Protein AF-A0A258W5A4-F1 (afdb_monomer)

Solvent-accessible surface area (backbone atoms only — not comparable to full-atom values): 15833 Å² total; per-residue (Å²): 136,90,79,90,83,89,79,91,81,88,81,91,81,89,82,91,78,87,80,84,75,83,77,87,80,86,87,83,87,88,79,86,82,88,71,84,84,77,86,78,77,77,69,104,60,96,76,87,56,63,58,97,91,37,52,56,74,78,32,53,49,65,56,72,76,35,64,42,34,55,74,51,47,48,54,48,38,59,62,26,34,80,68,27,32,65,53,25,6,39,44,51,32,38,54,71,68,37,47,34,28,58,37,92,50,58,63,89,70,54,52,35,83,72,77,73,41,96,80,90,77,94,69,95,59,57,62,49,81,53,93,54,37,37,41,32,22,34,77,60,55,74,74,45,52,64,68,57,48,29,51,48,54,47,41,54,33,52,52,43,51,63,43,36,80,65,42,64,68,39,58,41,41,48,20,56,34,33,29,51,23,43,76,46,80,68,44,90,48,69,70,38,53,51,42,46,53,47,30,60,70,75,29,71,97,68,85,68,75,61,88,82,79,73,86,50,74,66,52,55,50,51,42,53,52,49,42,59,55,65,73,44,91,78,51,79,69,50,53,56,51,49,46,51,47,34,74,74,44,102,55,82,75,62,112

Foldseek 3Di:
DDDDDDDDDDDDDDDDDDDPDPDDDDDDDDDDDPDDDDPDDDDPDDDFFDDPPHGQVVQWDQQCPDPLCVPQVVVLLLVCLPLFLLLSLLLVLQSHQATEGAGQDQPVPPPCVRVVHDDDDDDRDQWDDDLRYIYGHNVVVVPDDSLVNNLVSLLNSLVNQVVLVQWPVLSVQLSNLSSVCSNVVNDDDVSSVVSNVVSCVVDPPDGPPRVDDDDDPLNSVLSVVVSVLSSDDDDPVSSVVVQVSQVVDPGDHTD

Mean predicted aligned error: 12.98 Å

Sequence (255 aa):
MKKWIFLLLVFLVACGGNHETVQVTERQAPKTPTGPVSEDGGADVGGGNAIQGKMIEEYQVDVTEILEYQESILPIIKALQTQFPDLAADFLHIARVRKWYIVPADLKSLDALKIGIPLEIQTEQVALHTPEKIFIDRRRWEVMSSSSKSYLILHEIVMGIKWIDKHEGLDRCLAHSKKILVLNEFVENESYKDEVRTCYKTYPKYYVIPTKFKFTPDDYESIRSLVSQLGKELTTTDWEELKLWFNSRDFRKYD

Secondary structure (DSSP, 8-state):
----------------------------------S-------SSS----EETTEEGGGGEE-GGGSHHIIIIIHHHHHHHHHH-HHHHHHHHHHHHHSEEEEESS-GGGS-HHHHT------S--SEEE-SSEEEEEHHHHTTS-HHHHHHHHHHHHHHHHHHHTTS-HHHHHHHHHHHHHHHTTT---HHHHHHHHHHHHHS-S-----TT----HHHHHHHHHHHHHHTS---HHHHHHHHHHHHHSSS----

Structure (mmCIF, N/CA/C/O backbone):
data_AF-A0A258W5A4-F1
#
_entry.id   AF-A0A258W5A4-F1
#
loop_
_atom_site.group_PDB
_atom_site.id
_atom_site.type_symbol
_atom_site.label_atom_id
_atom_site.label_alt_id
_atom_site.label_comp_id
_atom_site.label_asym_id
_atom_site.label_entity_id
_atom_site.label_seq_id
_atom_site.pdbx_PDB_ins_code
_atom_site.Cartn_x
_atom_site.Cartn_y
_atom_site.Cartn_z
_atom_site.occupancy
_atom_site.B_iso_or_equiv
_atom_site.auth_seq_id
_atom_site.auth_comp_id
_atom_site.auth_asym_id
_atom_site.auth_atom_id
_atom_site.pdbx_PDB_model_num
ATOM 1 N N . MET A 1 1 ? -47.839 -58.769 -8.716 1.00 37.03 1 MET A N 1
ATOM 2 C CA . MET A 1 1 ? -47.434 -60.164 -9.013 1.00 37.03 1 MET A CA 1
ATOM 3 C C . MET A 1 1 ? -46.758 -60.208 -10.376 1.00 37.03 1 MET A C 1
ATOM 5 O O . MET A 1 1 ? -47.328 -59.651 -11.300 1.00 37.03 1 MET A O 1
ATOM 9 N N . LYS A 1 2 ? -45.633 -60.939 -10.471 1.00 35.97 2 LYS A N 1
ATOM 10 C CA . LYS A 1 2 ? -44.816 -61.257 -11.669 1.00 35.97 2 LYS A CA 1
ATOM 11 C C . LYS A 1 2 ? -43.998 -60.096 -12.254 1.00 35.97 2 LYS A C 1
ATOM 13 O O . LYS A 1 2 ? -44.529 -59.017 -12.427 1.00 35.97 2 LYS A O 1
ATOM 18 N N . LYS A 1 3 ? -42.740 -60.254 -12.665 1.00 39.69 3 LYS A N 1
ATOM 19 C CA . LYS A 1 3 ? -41.647 -61.223 -12.438 1.00 39.69 3 LYS A CA 1
ATOM 20 C C . LYS A 1 3 ? -40.421 -60.527 -13.059 1.00 39.69 3 LYS A C 1
ATOM 22 O O . LYS A 1 3 ? -40.551 -59.913 -14.112 1.00 39.69 3 LYS A O 1
ATOM 27 N N . TRP A 1 4 ? -39.269 -60.613 -12.405 1.00 42.75 4 TRP A N 1
ATOM 28 C CA . TRP A 1 4 ? -37.971 -60.269 -12.989 1.00 42.75 4 TRP A CA 1
ATOM 29 C C . TRP A 1 4 ? -37.655 -61.203 -14.166 1.00 42.75 4 TRP A C 1
ATOM 31 O O . TRP A 1 4 ? -38.128 -62.339 -14.144 1.00 42.75 4 TRP A O 1
ATOM 41 N N . ILE A 1 5 ? -36.828 -60.758 -15.121 1.00 54.06 5 ILE A N 1
ATOM 42 C CA . ILE A 1 5 ? -35.652 -61.489 -15.636 1.00 54.06 5 ILE A CA 1
ATOM 43 C C . ILE A 1 5 ? -34.889 -60.600 -16.635 1.00 54.06 5 ILE A C 1
ATOM 45 O O . ILE A 1 5 ? -35.440 -60.072 -17.596 1.00 54.06 5 ILE A O 1
ATOM 49 N N . PHE A 1 6 ? -33.601 -60.461 -16.334 1.00 44.72 6 PHE A N 1
ATOM 50 C CA . PHE A 1 6 ? -32.495 -59.989 -17.163 1.00 44.72 6 PHE A CA 1
ATOM 51 C C . PHE A 1 6 ? -32.375 -60.791 -18.468 1.00 44.72 6 PHE A C 1
ATOM 53 O O . PHE A 1 6 ? -32.423 -62.016 -18.408 1.00 44.72 6 PHE A O 1
ATOM 60 N N . LEU A 1 7 ? -32.038 -60.150 -19.591 1.00 42.84 7 LEU A N 1
ATOM 61 C CA . LEU A 1 7 ? -31.097 -60.759 -20.537 1.00 42.84 7 LEU A CA 1
ATOM 62 C C . LEU A 1 7 ? -30.369 -59.692 -21.368 1.00 42.84 7 LEU A C 1
ATOM 64 O O . LEU A 1 7 ? -30.985 -58.917 -22.096 1.00 42.84 7 LEU A O 1
ATOM 68 N N . LEU A 1 8 ? -29.043 -59.686 -21.222 1.00 40.91 8 LEU A N 1
ATOM 69 C CA . LEU A 1 8 ? -28.079 -59.061 -22.122 1.00 40.91 8 LEU A CA 1
ATOM 70 C C . LEU A 1 8 ? -28.191 -59.675 -23.523 1.00 40.91 8 LEU A C 1
ATOM 72 O O . LEU A 1 8 ? -28.216 -60.900 -23.639 1.00 40.91 8 LEU A O 1
ATOM 76 N N . LEU A 1 9 ? -28.074 -58.854 -24.569 1.00 41.22 9 LEU A N 1
ATOM 77 C CA . LEU A 1 9 ? -27.417 -59.286 -25.801 1.00 41.22 9 LEU A CA 1
ATOM 78 C C . LEU A 1 9 ? -26.776 -58.111 -26.544 1.00 41.22 9 LEU A C 1
ATOM 80 O O . LEU A 1 9 ? -27.396 -57.101 -26.862 1.00 41.22 9 LEU A O 1
ATOM 84 N N . VAL A 1 10 ? -25.479 -58.306 -26.735 1.00 43.75 10 VAL A N 1
ATOM 85 C CA . VAL A 1 10 ? -24.463 -57.501 -27.403 1.00 43.75 10 VAL A CA 1
ATOM 86 C C . VAL A 1 10 ? -24.809 -57.291 -28.875 1.00 43.75 10 VAL A C 1
ATOM 88 O O . VAL A 1 10 ? -25.054 -58.269 -29.572 1.00 43.75 10 VAL A O 1
ATOM 91 N N . PHE A 1 11 ? -24.691 -56.056 -29.368 1.00 41.72 11 PHE A N 1
ATOM 92 C CA . PHE A 1 11 ? -24.234 -55.807 -30.737 1.00 41.72 11 PHE A CA 1
ATOM 93 C C . PHE A 1 11 ? -23.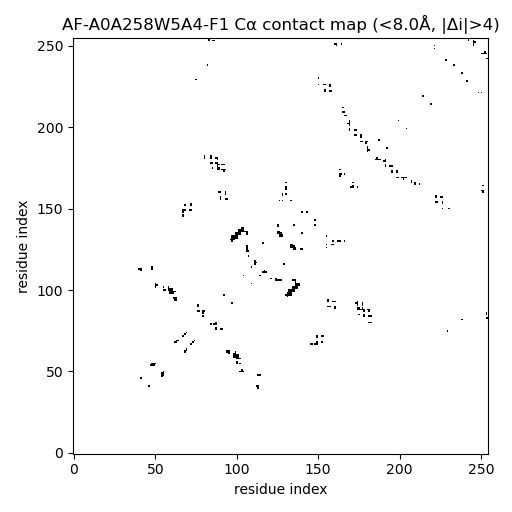270 -54.618 -30.764 1.00 41.72 11 PHE A C 1
ATOM 95 O O . PHE A 1 11 ? -23.646 -53.462 -30.591 1.00 41.72 11 PHE A O 1
ATOM 102 N N . LEU A 1 12 ? -22.001 -54.970 -30.963 1.00 38.31 12 LEU A N 1
ATOM 103 C CA . LEU A 1 12 ? -20.927 -54.122 -31.457 1.00 38.31 12 LEU A CA 1
ATOM 104 C C . LEU A 1 12 ? -21.227 -53.739 -32.911 1.00 38.31 12 LEU A C 1
ATOM 106 O O . LEU A 1 12 ? -21.350 -54.636 -33.740 1.00 38.31 12 LEU A O 1
ATOM 110 N N . VAL A 1 13 ? -21.231 -52.444 -33.234 1.00 44.22 13 VAL A N 1
ATOM 111 C CA . VAL A 1 13 ? -20.747 -51.950 -34.532 1.00 44.22 13 VAL A CA 1
ATOM 112 C C . VAL A 1 13 ? -19.952 -50.668 -34.296 1.00 44.22 13 VAL A C 1
ATOM 114 O O . VAL A 1 13 ? -20.388 -49.752 -33.604 1.00 44.22 13 VAL A O 1
ATOM 117 N N . ALA A 1 14 ? -18.747 -50.683 -34.853 1.00 37.16 14 ALA A N 1
ATOM 118 C CA . ALA A 1 14 ? -17.714 -49.671 -34.799 1.00 37.16 14 ALA A CA 1
ATOM 119 C C . ALA A 1 14 ? -18.030 -48.428 -35.645 1.00 37.16 14 ALA A C 1
ATOM 121 O O . ALA A 1 14 ? -18.660 -48.535 -36.691 1.00 37.16 14 ALA A O 1
ATOM 122 N N . CYS A 1 15 ? -17.498 -47.287 -35.205 1.00 35.88 15 CYS A N 1
ATOM 123 C CA . CYS A 1 15 ? -16.842 -46.226 -35.988 1.00 35.88 15 CYS A CA 1
ATOM 124 C C . CYS A 1 15 ? -16.420 -45.175 -34.944 1.00 35.88 15 CYS A C 1
ATOM 126 O O . CYS A 1 15 ? -17.260 -44.645 -34.232 1.00 35.88 15 CYS A O 1
ATOM 128 N N . GLY A 1 16 ? -15.141 -44.944 -34.660 1.00 34.06 16 GLY A N 1
ATOM 129 C CA . GLY A 1 16 ? -14.115 -44.547 -35.618 1.00 34.06 16 GLY A CA 1
ATOM 130 C C . GLY A 1 16 ? -13.852 -43.055 -35.398 1.00 34.06 16 GLY A C 1
ATOM 131 O O . GLY A 1 16 ? -14.474 -42.223 -36.045 1.00 34.06 16 GLY A O 1
ATOM 132 N N . GLY A 1 17 ? -12.985 -42.732 -34.436 1.00 31.33 17 GLY A N 1
ATOM 133 C CA . GLY A 1 17 ? -12.594 -41.366 -34.086 1.00 31.33 17 GLY A CA 1
ATOM 134 C C . GLY A 1 17 ? -11.163 -41.366 -33.559 1.00 31.33 17 GLY A C 1
ATOM 135 O O . GLY A 1 17 ? -10.923 -41.709 -32.409 1.00 31.33 17 GLY A O 1
ATOM 136 N N . ASN A 1 18 ? -10.240 -41.082 -34.473 1.00 37.38 18 ASN A N 1
ATOM 137 C CA . ASN A 1 18 ? -8.782 -41.093 -34.379 1.00 37.38 18 ASN A CA 1
ATOM 138 C C . ASN A 1 18 ? -8.190 -40.706 -33.011 1.00 37.38 18 ASN A C 1
ATOM 140 O O . ASN A 1 18 ? -8.161 -39.536 -32.644 1.00 37.38 18 ASN A O 1
ATOM 144 N N . HIS A 1 19 ? -7.596 -41.683 -32.325 1.00 33.50 19 HIS A N 1
ATOM 145 C CA . HIS A 1 19 ? -6.461 -41.427 -31.444 1.00 33.50 19 HIS A CA 1
ATOM 146 C C . HIS A 1 19 ? -5.189 -41.636 -32.267 1.00 33.50 19 HIS A C 1
ATOM 148 O O . HIS A 1 19 ? -4.763 -42.772 -32.482 1.00 33.50 19 HIS A O 1
ATOM 154 N N . GLU A 1 20 ? -4.593 -40.548 -32.754 1.00 35.69 20 GLU A N 1
ATOM 155 C CA . GLU A 1 20 ? -3.224 -40.607 -33.257 1.00 35.69 20 GLU A CA 1
ATOM 156 C C . GLU A 1 20 ? -2.290 -40.877 -32.076 1.00 35.69 20 GLU A C 1
ATOM 158 O O . GLU A 1 20 ? -2.101 -40.070 -31.168 1.00 35.69 20 GLU A O 1
ATOM 163 N N . THR A 1 21 ? -1.752 -42.090 -32.075 1.00 34.78 21 THR A N 1
ATOM 164 C CA . THR A 1 21 ? -0.666 -42.524 -31.210 1.00 34.78 21 THR A CA 1
ATOM 165 C C . THR A 1 21 ? 0.617 -41.931 -31.779 1.00 34.78 21 THR A C 1
ATOM 167 O O . THR A 1 21 ? 1.064 -42.323 -32.855 1.00 34.78 21 THR A O 1
ATOM 170 N N . VAL A 1 22 ? 1.211 -40.971 -31.069 1.00 35.59 22 VAL A N 1
ATOM 171 C CA . VAL A 1 22 ? 2.539 -40.449 -31.411 1.00 35.59 22 VAL A CA 1
ATOM 172 C C . VAL A 1 22 ? 3.549 -41.580 -31.224 1.00 35.59 22 VAL A C 1
ATOM 174 O O . VAL A 1 22 ? 3.848 -41.991 -30.102 1.00 35.59 22 VAL A O 1
ATOM 177 N N . GLN A 1 23 ? 4.056 -42.111 -32.336 1.00 31.55 23 GLN A N 1
ATOM 178 C CA . GLN A 1 23 ? 5.176 -43.041 -32.331 1.00 31.55 23 GLN A CA 1
ATOM 179 C C . GLN A 1 23 ? 6.453 -42.293 -31.943 1.00 31.55 23 GLN A C 1
ATOM 181 O O . GLN A 1 23 ? 6.951 -41.452 -32.690 1.00 31.55 23 GLN A O 1
ATOM 186 N N . VAL A 1 24 ? 7.012 -42.626 -30.780 1.00 38.16 24 VAL A N 1
ATOM 187 C CA . VAL A 1 24 ? 8.381 -42.249 -30.424 1.00 38.16 24 VAL A CA 1
ATOM 188 C C . VAL A 1 24 ? 9.322 -43.106 -31.268 1.00 38.16 24 VAL A C 1
ATOM 190 O O . VAL A 1 24 ? 9.495 -44.294 -31.005 1.00 38.16 24 VAL A O 1
ATOM 193 N N . THR A 1 25 ? 9.915 -42.509 -32.300 1.00 34.03 25 THR A N 1
ATOM 194 C CA . THR A 1 25 ? 11.044 -43.113 -33.014 1.00 34.03 25 THR A CA 1
ATOM 195 C C . THR A 1 25 ? 12.331 -42.599 -32.382 1.00 34.03 25 THR A C 1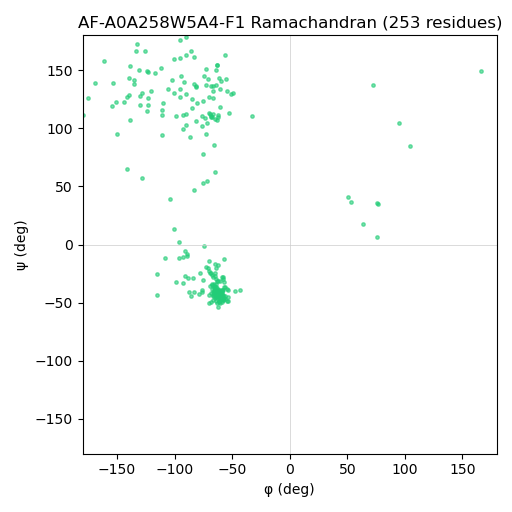
ATOM 197 O O . THR A 1 25 ? 12.655 -41.417 -32.482 1.00 34.03 25 THR A O 1
ATOM 200 N N . GLU A 1 26 ? 13.059 -43.483 -31.705 1.00 36.91 26 GLU A N 1
ATOM 201 C CA . GLU A 1 26 ? 14.394 -43.199 -31.185 1.00 36.91 26 GLU A CA 1
ATOM 202 C C . GLU A 1 26 ? 15.460 -43.401 -32.284 1.00 36.91 26 GLU A C 1
ATOM 204 O O . GLU A 1 26 ? 15.462 -44.416 -32.979 1.00 36.91 26 GLU A O 1
ATOM 209 N N . ARG A 1 27 ? 16.416 -42.457 -32.318 1.00 34.78 27 ARG A N 1
ATOM 210 C CA . ARG A 1 27 ? 17.787 -42.471 -32.887 1.00 34.78 27 ARG A CA 1
ATOM 211 C C . ARG A 1 27 ? 18.037 -41.930 -34.301 1.00 34.78 27 ARG A C 1
ATOM 213 O O . ARG A 1 27 ? 18.000 -42.659 -35.284 1.00 34.78 27 ARG A O 1
ATOM 220 N N . GLN A 1 28 ? 18.617 -40.724 -34.325 1.00 30.58 28 GLN A N 1
ATOM 221 C CA . GLN A 1 28 ? 19.965 -40.484 -34.872 1.00 30.58 28 GLN A CA 1
ATOM 222 C C . GLN A 1 28 ? 20.617 -39.254 -34.199 1.00 30.58 28 GLN A C 1
ATOM 224 O O . GLN A 1 28 ? 19.950 -38.260 -33.933 1.00 30.58 28 GLN A O 1
ATOM 229 N N . ALA A 1 29 ? 21.915 -39.348 -33.891 1.00 36.66 29 ALA A N 1
ATOM 230 C CA . ALA A 1 29 ? 22.734 -38.308 -33.252 1.00 36.66 29 ALA A CA 1
ATOM 231 C C . ALA A 1 29 ? 23.419 -37.375 -34.289 1.00 36.66 29 ALA A C 1
ATOM 233 O O . ALA A 1 29 ? 23.312 -37.607 -35.493 1.00 36.66 29 ALA A O 1
ATOM 234 N N . PRO A 1 30 ? 24.173 -36.355 -33.842 1.00 43.00 30 PRO A N 1
ATOM 235 C CA . PRO A 1 30 ? 23.775 -34.957 -33.742 1.00 43.00 30 PRO A CA 1
ATOM 236 C C . PRO A 1 30 ? 24.117 -34.144 -35.007 1.00 43.00 30 PRO A C 1
ATOM 238 O O . PRO A 1 30 ? 25.212 -34.253 -35.558 1.00 43.00 30 PRO A O 1
ATOM 241 N N . LYS A 1 31 ? 23.218 -33.246 -35.425 1.00 35.84 31 LYS A N 1
ATOM 242 C CA . LYS A 1 31 ? 23.563 -32.123 -36.309 1.00 35.84 31 LYS A CA 1
ATOM 243 C C . LYS A 1 31 ? 23.476 -30.828 -35.509 1.00 35.84 31 LYS A C 1
ATOM 245 O O . LYS A 1 31 ? 22.441 -30.521 -34.930 1.00 35.84 31 LYS A O 1
ATOM 250 N N . THR A 1 32 ? 24.590 -30.112 -35.465 1.00 45.69 32 THR A N 1
ATOM 251 C CA . THR A 1 32 ? 24.760 -28.783 -34.871 1.00 45.69 32 THR A CA 1
ATOM 252 C C . THR A 1 32 ? 23.686 -27.814 -35.388 1.00 45.69 32 THR A C 1
ATOM 254 O O . THR A 1 32 ? 23.544 -27.714 -36.609 1.00 45.69 32 THR A O 1
ATOM 257 N N . PRO A 1 33 ? 22.952 -27.071 -34.536 1.00 39.41 33 PRO A N 1
ATOM 258 C CA . PRO A 1 33 ? 22.036 -26.045 -35.014 1.00 39.41 33 PRO A CA 1
ATOM 259 C C . PRO A 1 33 ? 22.748 -24.691 -35.117 1.00 39.41 33 PRO A C 1
ATOM 261 O O . PRO A 1 33 ? 23.101 -24.071 -34.117 1.00 39.41 33 PRO A O 1
ATOM 264 N N . THR A 1 34 ? 22.925 -24.219 -36.347 1.00 40.94 34 THR A N 1
ATOM 265 C CA . THR A 1 34 ? 23.048 -22.800 -36.695 1.00 40.94 34 THR A CA 1
ATOM 266 C C . THR A 1 34 ? 21.635 -22.281 -36.979 1.00 40.94 34 THR A C 1
ATOM 268 O O . THR A 1 34 ? 21.074 -22.573 -38.031 1.00 40.94 34 THR A O 1
ATOM 271 N N . GLY A 1 35 ? 21.027 -21.549 -36.042 1.00 36.06 35 GLY A N 1
ATOM 272 C CA . GLY A 1 35 ? 19.701 -20.939 -36.223 1.00 36.06 35 GLY A CA 1
ATOM 273 C C . GLY A 1 35 ? 19.091 -20.459 -34.901 1.00 36.06 35 GLY A C 1
ATOM 274 O O . GLY A 1 35 ? 19.429 -21.026 -33.864 1.00 36.06 35 GLY A O 1
ATOM 275 N N . PRO A 1 36 ? 18.269 -19.392 -34.909 1.00 37.06 36 PRO A N 1
ATOM 276 C CA . PRO A 1 36 ? 17.945 -18.624 -33.712 1.00 37.06 36 PRO A CA 1
ATOM 277 C C . PRO A 1 36 ? 17.102 -19.443 -32.734 1.00 37.06 36 PRO A C 1
ATOM 279 O O . PRO A 1 36 ? 16.163 -20.133 -33.127 1.00 37.06 36 PRO A O 1
ATOM 282 N N . VAL A 1 37 ? 17.460 -19.346 -31.456 1.00 39.03 37 VAL A N 1
ATOM 283 C CA . VAL A 1 37 ? 16.735 -19.940 -30.333 1.00 39.03 37 VAL A CA 1
ATOM 284 C C . VAL A 1 37 ? 15.341 -19.313 -30.287 1.00 39.03 37 VAL A C 1
ATOM 286 O O . VAL A 1 37 ? 15.204 -18.122 -30.022 1.00 39.03 37 VAL A O 1
ATOM 289 N N . SER A 1 38 ? 14.312 -20.101 -30.584 1.00 34.66 38 SER A N 1
ATOM 290 C CA . SER A 1 38 ? 12.922 -19.744 -30.317 1.00 34.66 38 SER A CA 1
ATOM 291 C C . SER A 1 38 ? 12.703 -19.741 -28.801 1.00 34.66 38 SER A C 1
ATOM 293 O O . SER A 1 38 ? 12.739 -20.796 -28.166 1.00 34.66 38 SER A O 1
ATOM 295 N N . GLU A 1 39 ? 12.508 -18.556 -28.218 1.00 46.00 39 GLU A N 1
ATOM 296 C CA . GLU A 1 39 ? 12.155 -18.330 -26.805 1.00 46.00 39 GLU A CA 1
ATOM 297 C C . GLU A 1 39 ? 10.673 -18.653 -26.516 1.00 46.00 39 GLU A C 1
ATOM 299 O O . GLU A 1 39 ? 9.922 -17.855 -25.940 1.00 46.00 39 GLU A O 1
ATOM 304 N N . ASP A 1 40 ? 10.241 -19.853 -26.894 1.00 37.75 40 ASP A N 1
ATOM 305 C CA . ASP A 1 40 ? 8.908 -20.354 -26.573 1.00 37.75 40 ASP A CA 1
ATOM 306 C C . ASP A 1 40 ? 8.931 -21.038 -25.196 1.00 37.75 40 ASP A C 1
ATOM 308 O O . ASP A 1 40 ? 9.216 -22.224 -25.053 1.00 37.75 40 ASP A O 1
ATOM 312 N N . GLY A 1 41 ? 8.629 -20.263 -24.156 1.00 35.97 41 GLY A N 1
ATOM 313 C CA . GLY A 1 41 ? 7.867 -20.762 -23.002 1.00 35.97 41 GLY A CA 1
ATOM 314 C C . GLY A 1 41 ? 6.410 -20.298 -23.155 1.00 35.97 41 GLY A C 1
ATOM 315 O O . GLY A 1 41 ? 6.165 -19.352 -23.889 1.00 35.97 41 GLY A O 1
ATOM 316 N N . GLY A 1 42 ? 5.380 -20.857 -22.535 1.00 35.84 42 GLY A N 1
ATOM 317 C CA . GLY A 1 42 ? 5.254 -22.115 -21.819 1.00 35.84 42 GLY A CA 1
ATOM 318 C C . GLY A 1 42 ? 3.899 -22.732 -22.186 1.00 35.84 42 GLY A C 1
ATOM 319 O O . GLY A 1 42 ? 2.916 -22.022 -22.388 1.00 35.84 42 GLY A O 1
ATOM 320 N N . ALA A 1 43 ? 3.872 -24.057 -22.305 1.00 37.66 43 ALA A N 1
ATOM 321 C CA . ALA A 1 43 ? 2.646 -24.843 -22.226 1.00 37.66 43 ALA A CA 1
ATOM 322 C C . ALA A 1 43 ? 2.348 -25.153 -20.748 1.00 37.66 43 ALA A C 1
ATOM 324 O O . ALA A 1 43 ? 3.221 -24.978 -19.902 1.00 37.66 43 ALA A O 1
ATOM 325 N N . ASP A 1 44 ? 1.134 -25.625 -20.463 1.00 42.84 44 ASP A N 1
ATOM 326 C CA . ASP A 1 44 ? 0.572 -25.958 -19.142 1.00 42.84 44 ASP A CA 1
ATOM 327 C C . ASP A 1 44 ? 1.303 -27.141 -18.456 1.00 42.84 44 ASP A C 1
ATOM 329 O O . ASP A 1 44 ? 0.778 -28.237 -18.260 1.00 42.84 44 ASP A O 1
ATOM 333 N N . VAL A 1 45 ? 2.590 -26.940 -18.170 1.00 41.81 45 VAL A N 1
ATOM 334 C CA . VAL A 1 45 ? 3.543 -27.888 -17.592 1.00 41.81 45 VAL A CA 1
ATOM 335 C C . VAL A 1 45 ? 4.449 -27.065 -16.679 1.00 41.81 45 VAL A C 1
ATOM 337 O O . VAL A 1 45 ? 5.049 -26.089 -17.122 1.00 41.81 45 VAL A O 1
ATOM 340 N N . GLY A 1 46 ? 4.516 -27.414 -15.393 1.00 45.00 46 GLY A N 1
ATOM 341 C CA . GLY A 1 46 ? 5.286 -26.654 -14.405 1.00 45.00 46 GLY A CA 1
ATOM 342 C C . GLY A 1 46 ? 6.715 -26.346 -14.872 1.00 45.00 46 GLY A C 1
ATOM 343 O O . GLY A 1 46 ? 7.441 -27.239 -15.307 1.00 45.00 46 GLY A O 1
ATOM 344 N N . GLY A 1 47 ? 7.110 -25.078 -14.762 1.00 63.25 47 GLY A N 1
ATOM 345 C CA . GLY A 1 47 ? 8.413 -24.567 -15.178 1.00 63.25 47 GLY A CA 1
ATOM 346 C C . GLY A 1 47 ? 8.720 -23.222 -14.519 1.00 63.25 47 GLY A C 1
ATOM 347 O O . GLY A 1 47 ? 7.822 -22.531 -14.042 1.00 63.25 47 GLY A O 1
ATOM 348 N N . GLY A 1 48 ? 10.005 -22.879 -14.439 1.00 67.19 48 GLY A N 1
ATOM 349 C CA . GLY A 1 48 ? 10.466 -21.606 -13.892 1.00 67.19 48 GLY A CA 1
ATOM 350 C C . GLY A 1 48 ? 10.364 -20.480 -14.918 1.00 67.19 48 GLY A C 1
ATOM 351 O O . GLY A 1 48 ? 10.774 -20.655 -16.063 1.00 67.19 48 GLY A O 1
ATOM 352 N N . ASN A 1 49 ? 9.855 -19.319 -14.504 1.00 79.62 49 ASN A N 1
ATOM 353 C CA . ASN A 1 49 ? 9.816 -18.138 -15.358 1.00 79.62 49 ASN A CA 1
ATOM 354 C C . ASN A 1 49 ? 11.093 -17.318 -15.189 1.00 79.62 49 ASN A C 1
ATOM 356 O O . ASN A 1 49 ? 11.467 -16.971 -14.066 1.00 79.62 49 ASN A O 1
ATOM 360 N N . ALA A 1 50 ? 11.726 -16.972 -16.308 1.00 81.44 50 ALA A N 1
ATOM 361 C CA . ALA A 1 50 ? 12.938 -16.169 -16.332 1.00 81.44 50 ALA A CA 1
ATOM 362 C C . ALA A 1 50 ? 12.771 -14.905 -17.185 1.00 81.44 50 ALA A C 1
ATOM 364 O O . ALA A 1 50 ? 12.060 -14.901 -18.188 1.00 81.44 50 ALA A O 1
ATOM 365 N N . ILE A 1 51 ? 13.469 -13.838 -16.797 1.00 83.25 51 ILE A N 1
ATOM 366 C CA . ILE A 1 51 ? 13.639 -12.600 -17.561 1.00 83.25 51 ILE A CA 1
ATOM 367 C C . ILE A 1 51 ? 15.143 -12.400 -17.730 1.00 83.25 51 ILE A C 1
ATOM 369 O O . ILE A 1 51 ? 15.883 -12.435 -16.752 1.00 83.25 51 ILE A O 1
ATOM 373 N N . GLN A 1 52 ? 15.609 -12.228 -18.971 1.00 86.38 52 GLN A N 1
ATOM 374 C CA . GLN A 1 52 ? 17.036 -12.043 -19.287 1.00 86.38 52 GLN A CA 1
ATOM 375 C C . GLN A 1 52 ? 17.955 -13.115 -18.658 1.00 86.38 52 GLN A C 1
ATOM 377 O O . GLN A 1 52 ? 19.039 -12.814 -18.158 1.00 86.38 52 GLN A O 1
ATOM 382 N N . GLY A 1 53 ? 17.512 -14.377 -18.667 1.00 83.88 53 GLY A N 1
ATOM 383 C CA . GLY A 1 53 ? 18.290 -15.513 -18.160 1.00 83.88 53 GLY A CA 1
ATOM 384 C C . GLY A 1 53 ? 18.358 -15.641 -16.633 1.00 83.88 53 GLY A C 1
ATOM 385 O O . GLY A 1 53 ? 19.086 -16.505 -16.150 1.00 83.88 53 GLY A O 1
ATOM 386 N N . LYS A 1 54 ? 17.612 -14.823 -15.880 1.00 86.75 54 LYS A N 1
ATOM 387 C CA . LYS A 1 54 ? 17.467 -14.919 -14.418 1.00 86.75 54 LYS A CA 1
ATOM 388 C C . LYS A 1 54 ? 16.032 -15.220 -14.023 1.00 86.75 54 LYS A C 1
ATOM 390 O O . LYS A 1 54 ? 15.107 -14.757 -14.688 1.00 86.75 54 LYS A O 1
ATOM 395 N N . MET A 1 55 ? 15.843 -15.954 -12.935 1.00 89.94 55 MET A N 1
ATOM 396 C CA . MET A 1 55 ? 14.520 -16.255 -12.389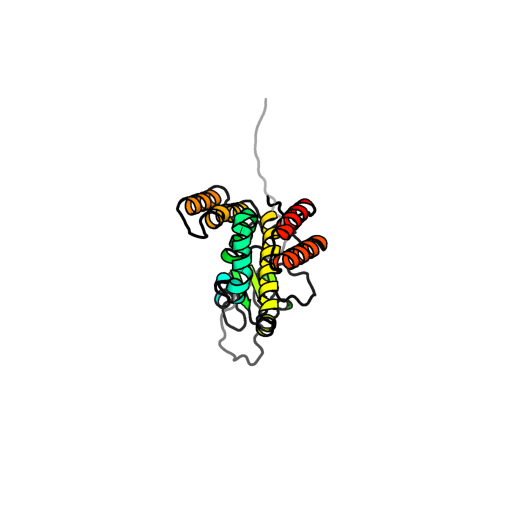 1.00 89.94 55 MET A CA 1
ATOM 397 C C . MET A 1 55 ? 13.804 -14.965 -11.980 1.00 89.94 55 MET A C 1
ATOM 399 O O . MET A 1 55 ? 14.430 -14.042 -11.460 1.00 89.94 55 MET A O 1
ATOM 403 N N . ILE A 1 56 ? 12.484 -14.891 -12.182 1.00 88.44 56 ILE A N 1
ATOM 404 C CA . ILE A 1 56 ? 11.696 -13.701 -11.808 1.00 88.44 56 ILE A CA 1
ATOM 405 C C . ILE A 1 56 ? 11.871 -13.361 -10.320 1.00 88.44 56 ILE A C 1
ATOM 407 O O . ILE A 1 56 ? 11.960 -12.189 -9.956 1.00 88.44 56 ILE A O 1
ATOM 411 N N . GLU A 1 57 ? 11.973 -14.378 -9.467 1.00 90.94 57 GLU A N 1
ATOM 412 C CA . GLU A 1 57 ? 12.193 -14.258 -8.026 1.00 90.94 57 GLU A CA 1
ATOM 413 C C . GLU A 1 57 ? 13.480 -13.504 -7.668 1.00 90.94 57 GLU A C 1
ATOM 415 O O . GLU A 1 57 ? 13.517 -12.833 -6.642 1.00 90.94 57 GLU A O 1
ATOM 420 N N . GLU A 1 58 ? 14.504 -13.527 -8.527 1.00 93.69 58 GLU A N 1
ATOM 421 C CA . GLU A 1 58 ? 15.752 -12.776 -8.315 1.00 93.69 58 GLU A CA 1
ATOM 422 C C . GLU A 1 58 ? 15.573 -11.257 -8.459 1.00 93.69 58 GLU A C 1
ATOM 424 O O . GLU A 1 58 ? 16.451 -10.487 -8.070 1.00 93.69 58 GLU A O 1
ATOM 429 N N . TYR A 1 59 ? 14.451 -10.809 -9.024 1.00 95.12 59 TYR A N 1
ATOM 430 C CA . TYR A 1 59 ? 14.100 -9.394 -9.148 1.00 95.12 59 TYR A CA 1
ATOM 431 C C . TYR A 1 59 ? 13.184 -8.902 -8.027 1.00 95.12 59 TYR A C 1
ATOM 433 O O . TYR A 1 59 ? 12.752 -7.745 -8.065 1.00 95.12 59 TYR A O 1
ATOM 441 N N . GLN A 1 60 ? 12.855 -9.769 -7.064 1.00 96.69 60 GLN A N 1
ATOM 442 C CA . GLN A 1 60 ? 12.042 -9.391 -5.920 1.00 96.69 60 GLN A CA 1
ATOM 443 C C . GLN A 1 60 ? 12.806 -8.400 -5.037 1.00 96.69 60 GLN A C 1
ATOM 445 O O . GLN A 1 60 ? 13.987 -8.582 -4.747 1.00 96.69 60 GLN A O 1
ATOM 450 N N . VAL A 1 61 ? 12.110 -7.362 -4.591 1.00 97.19 61 VAL A N 1
ATOM 451 C CA . VAL A 1 61 ? 12.620 -6.364 -3.650 1.00 97.19 61 VAL A CA 1
ATOM 452 C C . VAL A 1 61 ? 11.697 -6.282 -2.442 1.00 97.19 61 VAL A C 1
ATOM 454 O O . VAL A 1 61 ? 10.487 -6.498 -2.561 1.00 97.19 61 VAL A O 1
ATOM 457 N N . ASP A 1 62 ? 12.254 -5.952 -1.280 1.00 97.44 62 ASP A N 1
ATOM 458 C CA . ASP A 1 62 ? 11.445 -5.471 -0.167 1.00 97.44 62 ASP A CA 1
ATOM 459 C C . ASP A 1 62 ? 11.178 -3.980 -0.392 1.00 97.44 62 ASP A C 1
ATOM 461 O O . ASP A 1 62 ? 12.072 -3.145 -0.243 1.00 97.44 62 ASP A O 1
ATOM 465 N N . VAL A 1 63 ? 9.945 -3.635 -0.779 1.00 97.56 63 VAL A N 1
ATOM 466 C CA . VAL A 1 63 ? 9.565 -2.229 -0.990 1.00 97.56 63 VAL A CA 1
ATOM 467 C C . VAL A 1 63 ? 9.762 -1.405 0.277 1.00 97.56 63 VAL A C 1
ATOM 469 O O . VAL A 1 63 ? 10.019 -0.209 0.188 1.00 97.56 63 VAL A O 1
ATOM 472 N N . THR A 1 64 ? 9.674 -2.030 1.454 1.00 96.75 64 THR A N 1
ATOM 473 C CA . THR A 1 64 ? 9.841 -1.331 2.719 1.00 96.75 64 THR A CA 1
ATOM 474 C C . THR A 1 64 ? 11.288 -0.946 2.978 1.00 96.75 64 THR A C 1
ATOM 476 O O . THR A 1 64 ? 11.517 -0.018 3.735 1.00 96.75 64 THR A O 1
ATOM 479 N N . GLU A 1 65 ? 12.269 -1.556 2.319 1.00 97.56 65 GLU A N 1
ATOM 480 C CA . GLU A 1 65 ? 13.682 -1.172 2.437 1.00 97.56 65 GLU A CA 1
ATOM 481 C C . GLU A 1 65 ? 14.093 -0.089 1.424 1.00 97.56 65 GLU A C 1
ATOM 483 O O . GLU A 1 65 ? 15.189 0.466 1.510 1.00 97.56 65 GLU A O 1
ATOM 488 N N . ILE A 1 66 ? 13.217 0.247 0.471 1.00 97.00 66 ILE A N 1
ATOM 489 C CA . ILE A 1 66 ? 13.473 1.278 -0.538 1.00 97.00 66 ILE A CA 1
ATOM 490 C C . ILE A 1 66 ? 13.416 2.672 0.103 1.00 97.00 66 ILE A C 1
ATOM 492 O O . ILE A 1 66 ? 12.512 2.980 0.885 1.00 97.00 66 ILE A O 1
ATOM 496 N N . LEU A 1 67 ? 14.364 3.539 -0.270 1.00 97.12 67 LEU A N 1
ATOM 497 C CA . LEU A 1 67 ? 14.503 4.892 0.276 1.00 97.12 67 LEU A CA 1
ATOM 498 C C . LEU A 1 67 ? 13.203 5.695 0.161 1.00 97.12 67 LEU A C 1
ATOM 500 O O . LEU A 1 67 ? 12.723 6.253 1.142 1.00 97.12 67 LEU A O 1
ATOM 504 N N . GLU A 1 68 ? 12.590 5.690 -1.020 1.00 96.19 68 GLU A N 1
ATOM 505 C CA . GLU A 1 68 ? 11.360 6.428 -1.303 1.00 96.19 68 GLU A CA 1
ATOM 506 C C . GLU A 1 68 ? 10.172 5.947 -0.448 1.00 96.19 68 GLU A C 1
ATOM 508 O O . GLU A 1 68 ? 9.326 6.747 -0.039 1.00 96.19 68 GLU A O 1
ATOM 513 N N . TYR A 1 69 ? 10.135 4.660 -0.081 1.00 97.19 69 TYR A N 1
ATOM 514 C CA . TYR A 1 69 ? 9.160 4.157 0.886 1.00 97.19 69 TYR A CA 1
ATOM 515 C C . TYR A 1 69 ? 9.428 4.709 2.290 1.00 97.19 69 TYR A C 1
ATOM 517 O O . TYR A 1 69 ? 8.515 5.218 2.943 1.00 97.19 69 TYR A O 1
ATOM 525 N N . GLN A 1 70 ? 10.674 4.623 2.756 1.00 97.12 70 GLN A N 1
ATOM 526 C CA . GLN A 1 70 ? 11.067 5.052 4.099 1.00 97.12 70 GLN A CA 1
ATOM 527 C C . GLN A 1 70 ? 10.883 6.557 4.316 1.00 97.12 70 GLN A C 1
ATOM 529 O O . GLN A 1 70 ? 10.407 6.970 5.371 1.00 97.12 70 GLN A O 1
ATOM 534 N N . GLU A 1 71 ? 11.222 7.371 3.318 1.00 94.88 71 GLU A N 1
ATOM 535 C CA . GLU A 1 71 ? 11.190 8.831 3.422 1.00 94.88 71 GLU A CA 1
ATOM 536 C C . GLU A 1 71 ? 9.807 9.431 3.165 1.00 94.88 71 GLU A C 1
ATOM 538 O O . GLU A 1 71 ? 9.506 10.490 3.705 1.00 94.88 71 GLU A O 1
ATOM 543 N N . SER A 1 72 ? 8.960 8.794 2.346 1.00 93.50 72 SER A N 1
ATOM 544 C CA . SER A 1 72 ? 7.660 9.369 1.955 1.00 93.50 72 SER A CA 1
ATOM 545 C C . SER A 1 72 ? 6.459 8.568 2.453 1.00 93.50 72 SER A C 1
ATOM 547 O O . SER A 1 72 ? 5.499 9.142 2.956 1.00 93.50 72 SER A O 1
ATOM 549 N N . ILE A 1 73 ? 6.493 7.240 2.346 1.00 95.12 73 ILE A N 1
ATOM 550 C CA . ILE A 1 73 ? 5.319 6.395 2.612 1.00 95.12 73 ILE A CA 1
ATOM 551 C C . ILE A 1 73 ? 5.188 6.066 4.095 1.00 95.12 73 ILE A C 1
ATOM 553 O O . ILE A 1 73 ? 4.101 6.169 4.663 1.00 95.12 73 ILE A O 1
ATOM 557 N N . LEU A 1 74 ? 6.289 5.701 4.752 1.00 94.88 74 LEU A N 1
ATOM 558 C CA . LEU A 1 74 ? 6.272 5.391 6.177 1.00 94.88 74 LEU A CA 1
ATOM 559 C C . LEU A 1 74 ? 5.793 6.580 7.039 1.00 94.88 74 LEU A C 1
ATOM 561 O O . LEU A 1 74 ? 4.990 6.340 7.944 1.00 94.88 74 LEU A O 1
ATOM 565 N N . PRO A 1 75 ? 6.195 7.844 6.784 1.00 93.69 75 PRO A N 1
ATOM 566 C CA . PRO A 1 75 ? 5.629 8.998 7.482 1.00 93.69 75 PRO A CA 1
ATOM 567 C C . PRO A 1 75 ? 4.115 9.137 7.307 1.00 93.69 75 PRO A C 1
ATOM 569 O O . PRO A 1 75 ? 3.428 9.397 8.292 1.00 93.69 75 PRO A O 1
ATOM 572 N N . ILE A 1 76 ? 3.580 8.886 6.105 1.00 93.81 76 ILE A N 1
ATOM 573 C CA . ILE A 1 76 ? 2.128 8.883 5.863 1.00 93.81 76 ILE A CA 1
ATOM 574 C C . ILE A 1 76 ? 1.456 7.807 6.723 1.00 93.81 76 ILE A C 1
ATOM 576 O O . ILE A 1 76 ? 0.505 8.102 7.440 1.00 93.81 76 ILE A O 1
ATOM 580 N N . ILE A 1 77 ? 1.979 6.575 6.729 1.00 95.00 77 ILE A N 1
ATOM 581 C CA . ILE A 1 77 ? 1.434 5.475 7.548 1.00 95.00 77 ILE A CA 1
ATOM 582 C C . ILE A 1 77 ? 1.444 5.839 9.041 1.00 95.00 77 ILE A C 1
ATOM 584 O O . ILE A 1 77 ? 0.469 5.582 9.746 1.00 95.00 77 ILE A O 1
ATOM 588 N N . LYS A 1 78 ? 2.523 6.463 9.526 1.00 93.69 78 LYS A N 1
ATOM 589 C CA . LYS A 1 78 ? 2.631 6.936 10.915 1.00 93.69 78 LYS A CA 1
ATOM 590 C C . LYS A 1 78 ? 1.637 8.053 11.228 1.00 93.69 78 LYS A C 1
ATOM 592 O O . LYS A 1 78 ? 1.047 8.042 12.299 1.00 93.69 78 LYS A O 1
ATOM 597 N N . ALA A 1 79 ? 1.411 8.988 10.308 1.00 91.88 79 ALA A N 1
ATOM 598 C CA . ALA A 1 79 ? 0.409 10.038 10.486 1.00 91.88 79 ALA A CA 1
ATOM 599 C C . ALA A 1 79 ? -1.017 9.458 10.539 1.00 91.88 79 ALA A C 1
ATOM 601 O O . ALA A 1 79 ? -1.829 9.851 11.377 1.00 91.88 79 ALA A O 1
ATOM 602 N N . LEU A 1 80 ? -1.296 8.459 9.696 1.00 93.12 80 LEU A N 1
ATOM 603 C CA . LEU A 1 80 ? -2.573 7.747 9.657 1.00 93.12 80 LEU A CA 1
ATOM 604 C C . LEU A 1 80 ? -2.826 6.879 10.893 1.00 93.12 80 LEU A C 1
ATOM 606 O O . LEU A 1 80 ? -3.983 6.631 11.212 1.00 93.12 80 LEU A O 1
ATOM 610 N N . GLN A 1 81 ? -1.784 6.443 11.607 1.00 93.75 81 GLN A N 1
ATOM 611 C CA . GLN A 1 81 ? -1.887 5.574 12.787 1.00 93.75 81 GLN A CA 1
ATOM 612 C C . GLN A 1 81 ? -2.941 6.050 13.798 1.00 93.75 81 GLN A C 1
ATOM 614 O O . GLN A 1 81 ? -3.668 5.230 14.354 1.00 93.75 81 GLN A O 1
ATOM 619 N N . THR A 1 82 ? -3.028 7.362 14.026 1.00 88.12 82 THR A N 1
ATOM 620 C CA . THR A 1 82 ? -3.926 7.941 15.034 1.00 88.12 82 THR A CA 1
ATOM 621 C C . THR A 1 82 ? -5.322 8.226 14.484 1.00 88.12 82 THR A C 1
ATOM 623 O O . THR A 1 82 ? -6.302 8.000 15.185 1.00 88.12 82 THR A O 1
ATOM 626 N N . GLN A 1 83 ? -5.415 8.738 13.252 1.00 89.62 83 GLN A N 1
ATOM 627 C CA . GLN A 1 83 ? -6.677 9.236 12.683 1.00 89.62 83 GLN A CA 1
ATOM 628 C C . GLN A 1 83 ? -7.430 8.175 11.873 1.00 89.62 83 GLN A C 1
ATOM 630 O O . GLN A 1 83 ? -8.651 8.161 11.872 1.00 89.62 83 GLN A O 1
ATOM 635 N N . PHE A 1 84 ? -6.704 7.277 11.202 1.00 93.88 84 PHE A N 1
ATOM 636 C CA . PHE A 1 84 ? -7.247 6.229 10.336 1.00 93.88 84 PHE A CA 1
ATOM 637 C C . PHE A 1 84 ? -6.441 4.924 10.500 1.00 93.88 84 PHE A C 1
ATOM 639 O O . PHE A 1 84 ? -5.784 4.469 9.555 1.00 93.88 84 PHE A O 1
ATOM 646 N N . PRO A 1 85 ? -6.462 4.285 11.686 1.00 95.38 85 PRO A N 1
ATOM 647 C CA . PRO A 1 85 ? -5.639 3.107 11.968 1.00 95.38 85 PRO A CA 1
ATOM 648 C C . PRO A 1 85 ? -5.936 1.922 11.039 1.00 95.38 85 PRO A C 1
ATOM 650 O O . PRO A 1 85 ? -5.031 1.156 10.717 1.00 95.38 85 PRO A O 1
ATOM 653 N N . ASP A 1 86 ? -7.180 1.773 10.576 1.00 95.06 86 ASP A N 1
ATOM 654 C CA . ASP A 1 86 ? -7.549 0.755 9.586 1.00 95.06 86 ASP A CA 1
ATOM 655 C C . ASP A 1 86 ? -6.951 1.048 8.197 1.00 95.06 86 ASP A C 1
ATOM 657 O O . ASP A 1 86 ? -6.522 0.123 7.510 1.00 95.06 86 ASP A O 1
ATOM 661 N N . LEU A 1 87 ? -6.846 2.322 7.795 1.00 95.31 87 LEU A N 1
ATOM 662 C CA . LEU A 1 87 ? -6.197 2.699 6.533 1.00 95.31 87 LEU A CA 1
ATOM 663 C C . LEU A 1 87 ? -4.686 2.474 6.614 1.00 95.31 87 LEU A C 1
ATOM 665 O O . LEU A 1 87 ? -4.093 1.900 5.703 1.00 95.31 87 LEU A O 1
ATOM 669 N N . ALA A 1 88 ? -4.068 2.868 7.730 1.00 96.62 88 ALA A N 1
ATOM 670 C CA . ALA A 1 88 ? -2.661 2.582 8.001 1.00 96.62 88 ALA A CA 1
ATOM 671 C C . ALA A 1 88 ? -2.376 1.069 7.984 1.00 96.62 88 ALA A C 1
ATOM 673 O O . ALA A 1 88 ? -1.346 0.634 7.466 1.00 96.62 88 ALA A O 1
ATOM 674 N N . ALA A 1 89 ? -3.299 0.260 8.516 1.00 97.00 89 ALA A N 1
ATOM 675 C CA . ALA A 1 89 ? -3.206 -1.195 8.511 1.00 97.00 89 ALA A CA 1
ATOM 676 C C . ALA A 1 89 ? -3.251 -1.766 7.089 1.00 97.00 89 ALA A C 1
ATOM 678 O O . ALA A 1 89 ? -2.409 -2.596 6.744 1.00 97.00 89 ALA A O 1
ATOM 679 N N . ASP A 1 90 ? -4.169 -1.283 6.250 1.00 95.94 90 ASP A N 1
ATOM 680 C CA . ASP A 1 90 ? -4.250 -1.692 4.848 1.00 95.94 90 ASP A CA 1
ATOM 681 C C . ASP A 1 90 ? -2.998 -1.276 4.059 1.00 95.94 90 ASP A C 1
ATOM 683 O O . ASP A 1 90 ? -2.458 -2.076 3.296 1.00 95.94 90 ASP A O 1
ATOM 687 N N . PHE A 1 91 ? -2.470 -0.068 4.290 1.00 96.94 91 PHE A N 1
ATOM 688 C CA . PHE A 1 91 ? -1.213 0.385 3.681 1.00 96.94 91 PHE A CA 1
ATOM 689 C C . PHE A 1 91 ? -0.055 -0.549 4.040 1.00 96.94 91 PHE A C 1
ATOM 691 O O . PHE A 1 91 ? 0.677 -1.022 3.167 1.00 96.94 91 PHE A O 1
ATOM 698 N N . LEU A 1 92 ? 0.083 -0.851 5.334 1.00 97.00 92 LEU A N 1
ATOM 699 C CA . LEU A 1 92 ? 1.114 -1.745 5.847 1.00 97.00 92 LEU A CA 1
ATOM 700 C C . LEU A 1 92 ? 0.960 -3.167 5.299 1.00 97.00 92 LEU A C 1
ATOM 702 O O . LEU A 1 92 ? 1.957 -3.837 5.022 1.00 97.00 92 LEU A O 1
ATOM 706 N N . HIS A 1 93 ? -0.280 -3.634 5.153 1.00 95.75 93 HIS A N 1
ATOM 707 C CA . HIS A 1 93 ? -0.599 -4.932 4.572 1.00 95.75 93 HIS A CA 1
ATOM 708 C C . HIS A 1 93 ? -0.139 -5.016 3.122 1.00 95.75 93 HIS A C 1
ATOM 710 O O . HIS A 1 93 ? 0.642 -5.905 2.795 1.00 95.75 93 HIS A O 1
ATOM 716 N N . ILE A 1 94 ? -0.543 -4.070 2.272 1.00 95.56 94 ILE A N 1
ATOM 717 C CA . ILE A 1 94 ? -0.164 -4.077 0.854 1.00 95.56 94 ILE A CA 1
ATOM 718 C C . ILE A 1 94 ? 1.351 -3.967 0.685 1.00 95.56 94 ILE A C 1
ATOM 720 O O . ILE A 1 94 ? 1.937 -4.747 -0.065 1.00 95.56 94 ILE A O 1
ATOM 724 N N . ALA A 1 95 ? 2.001 -3.066 1.423 1.00 96.75 95 ALA A N 1
ATOM 725 C CA . ALA A 1 95 ? 3.447 -2.896 1.346 1.00 96.75 95 ALA A CA 1
ATOM 726 C C . ALA A 1 95 ? 4.213 -4.177 1.722 1.00 96.75 95 ALA A C 1
ATOM 728 O O . ALA A 1 95 ? 5.162 -4.538 1.035 1.00 96.75 95 ALA A O 1
ATOM 729 N N . ARG A 1 96 ? 3.794 -4.886 2.782 1.00 94.69 96 ARG A N 1
ATOM 730 C CA . ARG A 1 96 ? 4.533 -6.048 3.314 1.00 94.69 96 ARG A CA 1
ATOM 731 C C . ARG A 1 96 ? 4.124 -7.400 2.732 1.00 94.69 96 ARG A C 1
ATOM 733 O O . ARG A 1 96 ? 4.911 -8.338 2.798 1.00 94.69 96 ARG A O 1
ATOM 740 N N . VAL A 1 97 ? 2.885 -7.550 2.266 1.00 91.75 97 VAL A N 1
ATOM 741 C CA . VAL A 1 97 ? 2.342 -8.856 1.847 1.00 91.75 97 VAL A CA 1
ATOM 742 C C . VAL A 1 97 ? 2.413 -9.047 0.338 1.00 91.75 97 VAL A C 1
ATOM 744 O O . VAL A 1 97 ? 2.607 -10.176 -0.116 1.00 91.75 97 VAL A O 1
ATOM 747 N N . ARG A 1 98 ? 2.286 -7.976 -0.454 1.00 92.19 98 ARG A N 1
ATOM 748 C CA . ARG A 1 98 ? 2.487 -8.083 -1.903 1.00 92.19 98 ARG A CA 1
ATOM 749 C C . ARG A 1 98 ? 3.964 -8.299 -2.204 1.00 92.19 98 ARG A C 1
ATOM 751 O O . ARG A 1 98 ? 4.834 -7.719 -1.562 1.00 92.19 98 ARG A O 1
ATOM 758 N N . LYS A 1 99 ? 4.249 -9.125 -3.207 1.00 94.00 99 LYS A N 1
ATOM 759 C CA . LYS A 1 99 ? 5.608 -9.316 -3.717 1.00 94.00 99 LYS A CA 1
ATOM 760 C C . LYS A 1 99 ? 5.909 -8.237 -4.746 1.00 94.00 99 LYS A C 1
ATOM 762 O O . LYS A 1 99 ? 5.255 -8.182 -5.786 1.00 94.00 99 LYS A O 1
ATOM 767 N N . TRP A 1 100 ? 6.897 -7.403 -4.459 1.00 97.06 100 TRP A N 1
ATOM 768 C CA . TRP A 1 100 ? 7.323 -6.332 -5.351 1.00 97.06 100 TRP A CA 1
ATOM 769 C C . TRP A 1 100 ? 8.497 -6.798 -6.199 1.00 97.06 100 TRP A C 1
ATOM 771 O O . TRP A 1 100 ? 9.448 -7.374 -5.680 1.00 97.06 100 TRP A O 1
ATOM 781 N N . TYR A 1 101 ? 8.436 -6.537 -7.500 1.00 95.62 101 TYR A N 1
ATOM 782 C CA . TYR A 1 101 ? 9.470 -6.901 -8.459 1.00 95.62 101 TYR A CA 1
ATOM 783 C C . TYR A 1 101 ? 9.873 -5.679 -9.275 1.00 95.62 101 TYR A C 1
ATOM 785 O O . TYR A 1 101 ? 9.014 -5.018 -9.854 1.00 95.62 101 TYR A O 1
ATOM 793 N N . ILE A 1 102 ? 11.174 -5.408 -9.382 1.00 95.62 102 ILE A N 1
ATOM 794 C CA . ILE A 1 102 ? 11.706 -4.360 -10.268 1.00 95.62 102 ILE A CA 1
ATOM 795 C C . ILE A 1 102 ? 12.464 -5.042 -11.407 1.00 95.62 102 ILE A C 1
ATOM 797 O O . ILE A 1 102 ? 13.646 -5.389 -11.277 1.00 95.62 102 ILE A O 1
ATOM 801 N N . VAL A 1 103 ? 11.772 -5.254 -12.528 1.00 92.50 103 VAL A N 1
ATOM 802 C CA . VAL A 1 103 ? 12.217 -6.126 -13.628 1.00 92.50 103 VAL A CA 1
ATOM 803 C C . VAL A 1 103 ? 12.768 -5.329 -14.814 1.00 92.50 103 VAL A C 1
ATOM 805 O O . VAL A 1 103 ? 12.219 -4.283 -15.160 1.00 92.50 103 VAL A O 1
ATOM 808 N N . PRO A 1 104 ? 13.834 -5.797 -15.486 1.00 91.00 104 PRO A N 1
ATOM 809 C CA . PRO A 1 104 ? 14.436 -5.115 -16.634 1.00 91.00 104 PRO A CA 1
ATOM 810 C C . PRO A 1 104 ? 13.694 -5.421 -17.950 1.00 91.00 104 PRO A C 1
ATOM 812 O O . PRO A 1 104 ? 14.314 -5.763 -18.955 1.00 91.00 104 PRO A O 1
ATOM 815 N N . ALA A 1 105 ? 12.364 -5.332 -17.951 1.00 83.38 105 ALA A N 1
ATOM 816 C CA . ALA A 1 105 ? 11.525 -5.673 -19.096 1.00 83.38 105 ALA A CA 1
ATOM 817 C C . ALA A 1 105 ? 10.382 -4.671 -19.273 1.00 83.38 105 ALA A C 1
ATOM 819 O O . ALA A 1 105 ? 9.928 -4.055 -18.311 1.00 83.38 105 ALA A O 1
ATOM 820 N N . ASP A 1 106 ? 9.903 -4.543 -20.511 1.00 81.69 106 ASP A N 1
ATOM 821 C CA . ASP A 1 106 ? 8.663 -3.820 -20.777 1.00 81.69 106 ASP A CA 1
ATOM 822 C C . ASP A 1 106 ? 7.487 -4.617 -20.238 1.00 81.69 106 ASP A C 1
ATOM 824 O O . ASP A 1 106 ? 7.320 -5.782 -20.604 1.00 81.69 106 ASP A O 1
ATOM 828 N N . LEU A 1 107 ? 6.646 -4.002 -19.414 1.00 76.44 107 LEU A N 1
ATOM 829 C CA . LEU A 1 107 ? 5.485 -4.697 -18.869 1.00 76.44 107 LEU A CA 1
ATOM 830 C C . LEU A 1 107 ? 4.485 -5.084 -19.966 1.00 76.44 107 LEU A C 1
ATOM 832 O O . LEU A 1 107 ? 3.801 -6.090 -19.816 1.00 76.44 107 LEU A O 1
ATOM 836 N N . LYS A 1 108 ? 4.470 -4.379 -21.111 1.00 68.81 108 LYS A N 1
ATOM 837 C CA . LYS A 1 108 ? 3.702 -4.795 -22.300 1.00 68.81 108 LYS A CA 1
ATOM 838 C C . LYS A 1 108 ? 4.243 -6.071 -22.945 1.00 68.81 108 LYS A C 1
ATOM 840 O O . LYS A 1 108 ? 3.504 -6.757 -23.641 1.00 68.81 108 LYS A O 1
ATOM 845 N N . SER A 1 109 ? 5.535 -6.350 -22.769 1.00 58.41 109 SER A N 1
ATOM 846 C CA . SER A 1 109 ? 6.218 -7.525 -23.329 1.00 58.41 109 SER A CA 1
ATOM 847 C C . SER A 1 109 ? 6.173 -8.748 -22.414 1.00 58.41 109 SER A C 1
ATOM 849 O O . SER A 1 109 ? 6.537 -9.842 -22.843 1.00 58.41 109 SER A O 1
ATOM 851 N N . LEU A 1 110 ? 5.729 -8.585 -21.162 1.00 58.38 110 LEU A N 1
ATOM 852 C CA . LEU A 1 110 ? 5.525 -9.713 -20.266 1.00 58.38 110 LEU A CA 1
ATOM 853 C C . LEU A 1 110 ? 4.260 -10.461 -20.705 1.00 58.38 110 LEU A C 1
ATOM 855 O O . LEU A 1 110 ? 3.144 -9.968 -20.558 1.00 58.38 110 LEU A O 1
ATOM 859 N N . ASP A 1 111 ? 4.449 -11.650 -21.273 1.00 53.00 111 ASP A N 1
ATOM 860 C CA . ASP A 1 111 ? 3.352 -12.517 -21.698 1.00 53.00 111 ASP A CA 1
ATOM 861 C C . ASP A 1 111 ? 2.487 -12.898 -20.492 1.00 53.00 111 ASP A C 1
ATOM 863 O O . ASP A 1 111 ? 2.953 -13.555 -19.557 1.00 53.00 111 ASP A O 1
ATOM 867 N N . ALA A 1 112 ? 1.220 -12.489 -20.549 1.00 52.16 112 ALA A N 1
ATOM 868 C CA . ALA A 1 112 ? 0.160 -12.780 -19.595 1.00 52.16 112 ALA A CA 1
ATOM 869 C C . ALA A 1 112 ? 0.138 -14.244 -19.121 1.00 52.16 112 ALA A C 1
ATOM 871 O O . ALA A 1 112 ? -0.075 -14.502 -17.933 1.00 52.16 112 ALA A O 1
ATOM 872 N N . LEU A 1 113 ? 0.396 -15.197 -20.026 1.00 45.91 113 LEU A N 1
ATOM 873 C CA . LEU A 1 113 ? 0.420 -16.633 -19.730 1.00 45.91 113 LEU A CA 1
ATOM 874 C C . LEU A 1 113 ? 1.689 -17.058 -18.981 1.00 45.91 113 LEU A C 1
ATOM 876 O O . LEU A 1 113 ? 1.630 -17.965 -18.156 1.00 45.91 113 LEU A O 1
ATOM 880 N N . LYS A 1 114 ? 2.818 -16.373 -19.203 1.00 49.78 114 LYS A N 1
ATOM 881 C CA . LYS A 1 114 ? 4.087 -16.629 -18.500 1.00 49.78 114 LYS A CA 1
ATOM 882 C C . LYS A 1 114 ? 4.069 -16.064 -17.082 1.00 49.78 114 LYS A C 1
ATOM 884 O O . LYS A 1 114 ? 4.536 -16.710 -16.155 1.00 49.78 114 LYS A O 1
ATOM 889 N N . ILE A 1 115 ? 3.513 -14.870 -16.881 1.00 47.12 115 ILE A N 1
ATOM 890 C CA . ILE A 1 115 ? 3.499 -14.200 -15.564 1.00 47.12 115 ILE A CA 1
ATOM 891 C C . ILE A 1 115 ? 2.233 -14.481 -14.737 1.00 47.12 115 ILE A C 1
ATOM 893 O O . ILE A 1 115 ? 2.210 -14.171 -13.543 1.00 47.12 115 ILE A O 1
ATOM 897 N N . GLY A 1 116 ? 1.205 -15.083 -15.347 1.00 42.84 116 GLY A N 1
ATOM 898 C CA . GLY A 1 116 ? -0.075 -15.407 -14.713 1.00 42.84 116 GLY A CA 1
ATOM 899 C C . GLY A 1 116 ? -1.002 -14.200 -14.532 1.00 42.84 116 GLY A C 1
ATOM 900 O O . GLY A 1 116 ? -1.701 -14.118 -13.524 1.00 42.84 116 GLY A O 1
ATOM 901 N N . ILE A 1 117 ? -0.988 -13.239 -15.464 1.00 46.25 117 ILE A N 1
ATOM 902 C CA . ILE A 1 117 ? -1.708 -11.960 -15.341 1.00 46.25 117 ILE A CA 1
ATOM 903 C C . ILE A 1 117 ? -2.528 -11.685 -16.603 1.00 46.25 117 ILE A C 1
ATOM 905 O O . ILE A 1 117 ? -1.935 -11.532 -17.663 1.00 46.25 117 ILE A O 1
ATOM 909 N N . PRO A 1 118 ? -3.862 -11.550 -16.534 1.00 44.78 118 PRO A N 1
ATOM 910 C CA . PRO A 1 118 ? -4.659 -11.158 -17.694 1.00 44.78 118 PRO A CA 1
ATOM 911 C C . PRO A 1 118 ? -4.385 -9.688 -18.064 1.00 44.78 118 PRO A C 1
ATOM 913 O O . PRO A 1 118 ? -4.740 -8.783 -17.311 1.00 44.78 118 PRO A O 1
ATOM 916 N N . LEU A 1 119 ? -3.762 -9.438 -19.221 1.00 50.16 119 LEU A N 1
ATOM 917 C CA . LEU A 1 119 ? -3.441 -8.091 -19.711 1.00 50.16 119 LEU A CA 1
ATOM 918 C C . LEU A 1 119 ? -4.290 -7.728 -20.938 1.00 50.16 119 LEU A C 1
ATOM 920 O O . LEU A 1 119 ? -4.099 -8.255 -22.028 1.00 50.16 119 LEU A O 1
ATOM 924 N N . GLU A 1 120 ? -5.195 -6.767 -20.760 1.00 47.22 120 GLU A N 1
ATOM 925 C CA . GLU A 1 120 ? -5.936 -6.091 -21.835 1.00 47.22 120 GLU A CA 1
ATOM 926 C C . GLU A 1 120 ? -5.810 -4.564 -21.665 1.00 47.22 120 GLU A C 1
ATOM 928 O O . GLU A 1 120 ? -6.810 -3.877 -21.478 1.00 47.22 120 GLU A O 1
ATOM 933 N N . ILE A 1 121 ? -4.595 -3.998 -21.639 1.00 44.69 121 ILE A N 1
ATOM 934 C CA . ILE A 1 121 ? -4.407 -2.533 -21.568 1.00 44.69 121 ILE A CA 1
ATOM 935 C C . ILE A 1 121 ? -3.222 -2.103 -22.455 1.00 44.69 121 ILE A C 1
ATOM 937 O O . ILE A 1 121 ? -2.125 -2.635 -22.343 1.00 44.69 121 ILE A O 1
ATOM 941 N N . GLN A 1 122 ? -3.447 -1.131 -23.352 1.00 47.62 122 GLN A N 1
ATOM 942 C CA . GLN A 1 122 ? -2.486 -0.671 -24.377 1.00 47.62 122 GLN A CA 1
ATOM 943 C C . GLN A 1 122 ? -1.738 0.641 -24.028 1.00 47.62 122 GLN A C 1
ATOM 945 O O . GLN A 1 122 ? -1.092 1.238 -24.892 1.00 47.62 122 GLN A O 1
ATOM 950 N N . THR A 1 123 ? -1.778 1.123 -22.784 1.00 52.19 123 THR A N 1
ATOM 951 C CA . THR A 1 123 ? -1.122 2.386 -22.369 1.00 52.19 123 THR A CA 1
ATOM 952 C C . THR A 1 123 ? 0.319 2.176 -21.885 1.00 52.19 123 THR A C 1
ATOM 954 O O . THR A 1 123 ? 0.725 1.047 -21.632 1.00 52.19 123 THR A O 1
ATOM 957 N N . GLU A 1 124 ? 1.137 3.236 -21.810 1.00 57.97 124 GLU A N 1
ATOM 958 C CA . GLU A 1 124 ? 2.479 3.187 -21.195 1.00 57.97 124 GLU A CA 1
ATOM 959 C C . GLU A 1 124 ? 2.367 2.910 -19.683 1.00 57.97 124 GLU A C 1
ATOM 961 O O . GLU A 1 124 ? 2.306 3.825 -18.866 1.00 57.97 124 GLU A O 1
ATOM 966 N N . GLN A 1 125 ? 2.280 1.635 -19.308 1.00 68.88 125 GLN A N 1
ATOM 967 C CA . GLN A 1 125 ? 2.218 1.205 -17.914 1.00 68.88 125 GLN A CA 1
ATOM 968 C C . GLN A 1 125 ? 3.631 1.091 -17.335 1.00 68.88 125 GLN A C 1
ATOM 970 O O . GLN A 1 125 ? 4.476 0.387 -17.881 1.00 68.88 125 GLN A O 1
ATOM 975 N N . VAL A 1 126 ? 3.882 1.787 -16.223 1.00 82.50 126 VAL A N 1
ATOM 976 C CA . VAL A 1 126 ? 5.149 1.689 -15.472 1.00 82.50 126 VAL A CA 1
ATOM 977 C C . VAL A 1 126 ? 5.099 0.568 -14.436 1.00 82.50 126 VAL A C 1
ATOM 979 O O . VAL A 1 126 ? 6.133 -0.022 -14.123 1.00 82.50 126 VAL A O 1
ATOM 982 N N . ALA A 1 127 ? 3.904 0.270 -13.927 1.00 88.50 127 ALA A N 1
ATOM 983 C CA . ALA A 1 127 ? 3.665 -0.807 -12.986 1.00 88.50 127 ALA A CA 1
ATOM 984 C C . ALA A 1 127 ? 2.479 -1.676 -13.422 1.00 88.50 127 ALA A C 1
ATOM 986 O O . ALA A 1 127 ? 1.550 -1.210 -14.087 1.00 88.50 127 ALA A O 1
ATOM 987 N N . LEU A 1 128 ? 2.539 -2.949 -13.042 1.00 87.00 128 LEU A N 1
ATOM 988 C CA . LEU A 1 128 ? 1.494 -3.943 -13.223 1.00 87.00 128 LEU A CA 1
ATOM 989 C C . LEU A 1 128 ? 1.147 -4.535 -11.861 1.00 87.00 128 LEU A C 1
ATOM 991 O O . LEU A 1 128 ? 1.968 -5.212 -11.239 1.00 87.00 128 LEU A O 1
ATOM 995 N N . HIS A 1 129 ? -0.084 -4.286 -11.425 1.00 85.81 129 HIS A N 1
ATOM 996 C CA . HIS A 1 129 ? -0.599 -4.732 -10.141 1.00 85.81 129 HIS A CA 1
ATOM 997 C C . HIS A 1 129 ? -1.474 -5.969 -10.300 1.00 85.81 129 HIS A C 1
ATOM 999 O O . HIS A 1 129 ? -2.432 -5.987 -11.073 1.00 85.81 129 HIS A O 1
ATOM 1005 N N . THR A 1 130 ? -1.193 -6.976 -9.489 1.00 81.62 130 THR A N 1
ATOM 1006 C CA . THR A 1 130 ? -2.057 -8.132 -9.263 1.00 81.62 130 THR A CA 1
ATOM 1007 C C . THR A 1 130 ? -2.310 -8.286 -7.771 1.00 81.62 130 THR A C 1
ATOM 1009 O O . THR A 1 130 ? -1.571 -7.721 -6.963 1.00 81.62 130 THR A O 1
ATOM 1012 N N . PRO A 1 131 ? -3.283 -9.106 -7.369 1.00 79.12 131 PRO A N 1
ATOM 1013 C CA . PRO A 1 131 ? -3.598 -9.261 -5.955 1.00 79.12 131 PRO A CA 1
ATOM 1014 C C . PRO A 1 131 ? -2.460 -9.826 -5.099 1.00 79.12 131 PRO A C 1
ATOM 1016 O O . PRO A 1 131 ? -2.502 -9.682 -3.886 1.00 79.12 131 PRO A O 1
ATOM 1019 N N . GLU A 1 132 ? -1.436 -10.450 -5.685 1.00 83.44 132 GLU A N 1
ATOM 1020 C CA . GLU A 1 132 ? -0.283 -10.967 -4.930 1.00 83.44 132 GLU A CA 1
ATOM 1021 C C . GLU A 1 132 ? 1.036 -10.275 -5.271 1.00 83.44 132 GLU A C 1
ATOM 1023 O O . GLU A 1 132 ? 1.968 -10.290 -4.466 1.00 83.44 132 GLU A O 1
ATOM 1028 N N . LYS A 1 133 ? 1.147 -9.708 -6.473 1.00 88.50 133 LYS A N 1
ATOM 1029 C CA . LYS A 1 133 ? 2.414 -9.254 -7.050 1.00 88.50 133 LYS A CA 1
ATOM 1030 C C . LYS A 1 133 ? 2.269 -7.883 -7.688 1.00 88.50 133 LYS A C 1
ATOM 1032 O O . LYS A 1 133 ? 1.285 -7.628 -8.381 1.00 88.50 133 LYS A O 1
ATOM 1037 N N . ILE A 1 134 ? 3.292 -7.059 -7.526 1.00 92.31 134 ILE A N 1
ATOM 1038 C CA . ILE A 1 134 ? 3.423 -5.756 -8.171 1.00 92.31 134 ILE A CA 1
ATOM 1039 C C . ILE A 1 134 ? 4.736 -5.770 -8.947 1.00 92.31 134 ILE A C 1
ATOM 1041 O O . ILE A 1 134 ? 5.803 -5.972 -8.370 1.00 92.31 134 ILE A O 1
ATOM 1045 N N . PHE A 1 135 ? 4.658 -5.583 -10.260 1.00 93.06 135 PHE A N 1
ATOM 1046 C CA . PHE A 1 135 ? 5.821 -5.504 -11.140 1.00 93.06 135 PHE A CA 1
ATOM 1047 C C . PHE A 1 135 ? 6.039 -4.059 -11.558 1.00 93.06 135 PHE A C 1
ATOM 1049 O O . PHE A 1 135 ? 5.092 -3.400 -11.965 1.00 93.06 135 PHE A O 1
ATOM 1056 N N . ILE A 1 136 ? 7.277 -3.585 -11.499 1.00 93.75 136 ILE A N 1
ATOM 1057 C CA . ILE A 1 136 ? 7.690 -2.250 -11.929 1.00 93.75 136 ILE A CA 1
ATOM 1058 C C . ILE A 1 136 ? 8.737 -2.403 -13.034 1.00 93.75 136 ILE A C 1
ATOM 1060 O O . ILE A 1 136 ? 9.701 -3.161 -12.887 1.00 93.75 136 ILE A O 1
ATOM 1064 N N . ASP A 1 137 ? 8.572 -1.662 -14.131 1.00 92.25 137 ASP A N 1
ATOM 1065 C CA . ASP A 1 137 ? 9.581 -1.569 -15.189 1.00 92.25 137 ASP A CA 1
ATOM 1066 C C . ASP A 1 137 ? 10.811 -0.812 -14.673 1.00 92.25 137 ASP A C 1
ATOM 1068 O O . ASP A 1 137 ? 10.784 0.410 -14.491 1.00 92.25 137 ASP A O 1
ATOM 1072 N N . ARG A 1 138 ? 11.921 -1.531 -14.487 1.00 94.31 138 ARG A N 1
ATOM 1073 C CA . ARG A 1 138 ? 13.196 -0.973 -14.021 1.00 94.31 138 ARG A CA 1
ATOM 1074 C C . ARG A 1 138 ? 13.684 0.186 -14.887 1.00 94.31 138 ARG A C 1
ATOM 1076 O O . ARG A 1 138 ? 14.197 1.164 -14.359 1.00 94.31 138 ARG A O 1
ATOM 1083 N N . ARG A 1 139 ? 13.506 0.102 -16.207 1.00 91.25 139 ARG A N 1
ATOM 1084 C CA . ARG A 1 139 ? 14.021 1.090 -17.171 1.00 91.25 139 ARG A CA 1
ATOM 1085 C C . ARG A 1 139 ? 13.339 2.439 -16.982 1.00 91.25 139 ARG A C 1
ATOM 1087 O O . ARG A 1 139 ? 13.952 3.482 -17.184 1.00 91.25 139 ARG A O 1
ATOM 1094 N N . ARG A 1 140 ? 12.059 2.411 -16.602 1.00 90.81 140 ARG A N 1
ATOM 1095 C CA . ARG A 1 140 ? 11.274 3.603 -16.270 1.00 90.81 140 ARG A CA 1
ATOM 1096 C C . ARG A 1 140 ? 11.529 4.035 -14.829 1.00 90.81 140 ARG A C 1
ATOM 1098 O O . ARG A 1 140 ? 11.699 5.222 -14.592 1.00 90.81 140 ARG A O 1
ATOM 1105 N N . TRP A 1 141 ? 11.626 3.090 -13.896 1.00 93.88 141 TRP A N 1
ATOM 1106 C CA . TRP A 1 141 ? 11.926 3.349 -12.487 1.00 93.88 141 TRP A CA 1
ATOM 1107 C C . TRP A 1 141 ? 13.252 4.089 -12.278 1.00 93.88 141 TRP A C 1
ATOM 1109 O O . TRP A 1 141 ? 13.300 5.067 -11.540 1.00 93.88 141 TRP A O 1
ATOM 1119 N N . GLU A 1 142 ? 14.334 3.657 -12.927 1.00 94.88 142 GLU A N 1
ATOM 1120 C CA . GLU A 1 142 ? 15.677 4.213 -12.707 1.00 94.88 142 GLU A CA 1
ATOM 1121 C C . GLU A 1 142 ? 15.817 5.669 -13.166 1.00 94.88 142 GLU A C 1
ATOM 1123 O O . GLU A 1 142 ? 16.599 6.417 -12.584 1.00 94.88 142 GLU A O 1
ATOM 1128 N N . VAL A 1 143 ? 15.033 6.091 -14.162 1.00 94.00 143 VAL A N 1
ATOM 1129 C CA . VAL A 1 143 ? 15.037 7.474 -14.670 1.00 94.00 143 VAL A CA 1
ATOM 1130 C C . VAL A 1 143 ? 14.027 8.383 -13.962 1.00 94.00 143 VAL A C 1
ATOM 1132 O O . VAL A 1 143 ? 13.989 9.584 -14.229 1.00 94.00 143 VAL A O 1
ATOM 1135 N N . MET A 1 144 ? 13.192 7.836 -13.074 1.00 91.62 144 MET A N 1
ATOM 1136 C CA . MET A 1 144 ? 12.235 8.621 -12.298 1.00 91.62 144 MET A CA 1
ATOM 1137 C C . MET A 1 144 ? 12.919 9.413 -11.187 1.00 91.62 144 MET A C 1
ATOM 1139 O O . MET A 1 144 ? 13.842 8.939 -10.524 1.00 91.62 144 MET A O 1
ATOM 1143 N N . SER A 1 145 ? 12.387 10.610 -10.929 1.00 94.38 145 SER A N 1
ATOM 1144 C CA . SER A 1 145 ? 12.728 11.358 -9.720 1.00 94.38 145 SER A CA 1
ATOM 1145 C C . SER A 1 145 ? 12.289 10.594 -8.463 1.00 94.38 145 SER A C 1
ATOM 1147 O O . SER A 1 145 ? 11.327 9.824 -8.517 1.00 94.38 145 SER A O 1
ATOM 1149 N N . SER A 1 146 ? 12.945 10.848 -7.325 1.00 93.25 146 SER A N 1
ATOM 1150 C CA . SER A 1 146 ? 12.550 10.266 -6.028 1.00 93.25 146 SER A CA 1
ATOM 1151 C C . SER A 1 146 ? 11.067 10.530 -5.719 1.00 93.25 146 SER A C 1
ATOM 1153 O O . SER A 1 146 ? 10.312 9.601 -5.450 1.00 93.25 146 SER A O 1
ATOM 1155 N N . SER A 1 147 ? 10.590 11.764 -5.929 1.00 90.38 147 SER A N 1
ATOM 1156 C CA . SER A 1 147 ? 9.170 12.101 -5.753 1.00 90.38 147 SER A CA 1
ATOM 1157 C C . SER A 1 147 ? 8.246 11.258 -6.641 1.00 90.38 147 SER A C 1
ATOM 1159 O O . SER A 1 147 ? 7.240 10.735 -6.167 1.00 90.38 147 SER A O 1
ATOM 1161 N N . SER A 1 148 ? 8.590 11.066 -7.919 1.00 89.88 148 SER A N 1
ATOM 1162 C CA . SER A 1 148 ? 7.788 10.249 -8.840 1.00 89.88 148 SER A CA 1
ATOM 1163 C C . SER A 1 148 ? 7.737 8.777 -8.421 1.00 89.88 148 SER A C 1
ATOM 1165 O O . SER A 1 148 ? 6.689 8.147 -8.546 1.00 89.88 148 SER A O 1
ATOM 1167 N N . LYS A 1 149 ? 8.839 8.239 -7.892 1.00 94.31 149 LYS A N 1
ATOM 1168 C CA . LYS A 1 149 ? 8.893 6.880 -7.339 1.00 94.31 149 LYS A CA 1
ATOM 1169 C C . LYS A 1 149 ? 8.038 6.744 -6.081 1.00 94.31 149 LYS A C 1
ATOM 1171 O O . LYS A 1 149 ? 7.267 5.791 -5.997 1.00 94.31 149 LYS A O 1
ATOM 1176 N N . SER A 1 150 ? 8.096 7.707 -5.157 1.00 93.25 150 SER A N 1
ATOM 1177 C CA . SER A 1 150 ? 7.205 7.750 -3.988 1.00 93.25 150 SER A CA 1
ATOM 1178 C C . SER A 1 150 ? 5.736 7.765 -4.410 1.00 93.25 150 SER A C 1
ATOM 1180 O O . SER A 1 150 ? 4.938 6.981 -3.902 1.00 93.25 150 SER A O 1
ATOM 1182 N N . TYR A 1 151 ? 5.381 8.596 -5.395 1.00 90.62 151 TYR A N 1
ATOM 1183 C CA . TYR A 1 151 ? 4.027 8.644 -5.951 1.00 90.62 151 TYR A CA 1
ATOM 1184 C C . TYR A 1 151 ? 3.597 7.313 -6.569 1.00 90.62 151 TYR A C 1
ATOM 1186 O O . TYR A 1 151 ? 2.457 6.899 -6.365 1.00 90.62 151 TYR A O 1
ATOM 1194 N N . LEU A 1 152 ? 4.488 6.629 -7.294 1.00 93.81 152 LEU A N 1
ATOM 1195 C CA . LEU A 1 152 ? 4.200 5.310 -7.853 1.00 93.81 152 LEU A CA 1
ATOM 1196 C C . LEU A 1 152 ? 3.961 4.277 -6.746 1.00 93.81 152 LEU A C 1
ATOM 1198 O O . LEU A 1 152 ? 2.949 3.588 -6.782 1.00 93.81 152 LEU A O 1
ATOM 1202 N N . ILE A 1 153 ? 4.833 4.203 -5.734 1.00 96.19 153 ILE A N 1
ATOM 1203 C CA . ILE A 1 153 ? 4.648 3.281 -4.601 1.00 96.19 153 ILE A CA 1
ATOM 1204 C C . ILE A 1 153 ? 3.307 3.551 -3.907 1.00 96.19 153 ILE A C 1
ATOM 1206 O O . ILE A 1 153 ? 2.539 2.620 -3.668 1.00 96.19 153 ILE A O 1
ATOM 1210 N N . LEU A 1 154 ? 2.999 4.819 -3.614 1.00 95.12 154 LEU A N 1
ATOM 1211 C CA . LEU A 1 154 ? 1.738 5.207 -2.982 1.00 95.12 154 LEU A CA 1
ATOM 1212 C C . LEU A 1 154 ? 0.531 4.820 -3.843 1.00 95.12 154 LEU A C 1
ATOM 1214 O O . LEU A 1 154 ? -0.454 4.298 -3.324 1.00 95.12 154 LEU A O 1
ATOM 1218 N N . HIS A 1 155 ? 0.615 5.046 -5.156 1.00 93.56 155 HIS A N 1
ATOM 1219 C CA . HIS A 1 155 ? -0.423 4.669 -6.109 1.00 93.56 155 HIS A CA 1
ATOM 1220 C C . HIS A 1 155 ? -0.710 3.173 -6.072 1.00 93.56 155 HIS A C 1
ATOM 1222 O O . HIS A 1 155 ? -1.867 2.772 -5.955 1.00 93.56 155 HIS A O 1
ATOM 1228 N N . GLU A 1 156 ? 0.338 2.355 -6.110 1.00 94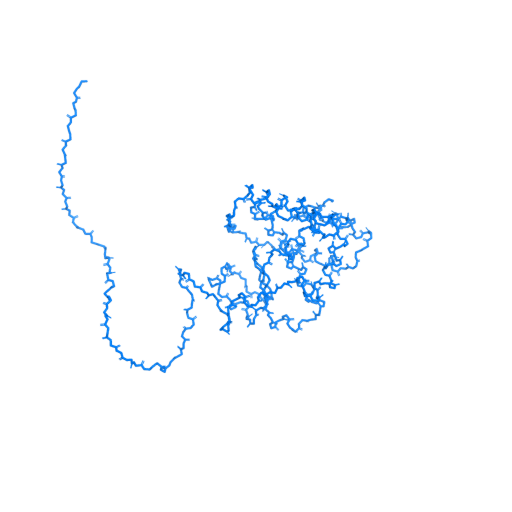.88 156 GLU A N 1
ATOM 1229 C CA . GLU A 1 156 ? 0.198 0.907 -6.053 1.00 94.88 156 GLU A CA 1
ATOM 1230 C C . GLU A 1 156 ? -0.354 0.437 -4.702 1.00 94.88 156 GLU A C 1
ATOM 1232 O O . GLU A 1 156 ? -1.212 -0.442 -4.667 1.00 94.88 156 GLU A O 1
ATOM 1237 N N . ILE A 1 157 ? 0.036 1.065 -3.587 1.00 95.94 157 ILE A N 1
ATOM 1238 C CA . ILE A 1 157 ? -0.539 0.766 -2.267 1.00 95.94 157 ILE A CA 1
ATOM 1239 C C . ILE A 1 157 ? -2.044 1.062 -2.237 1.00 95.94 157 ILE A C 1
ATOM 1241 O O . ILE A 1 157 ? -2.833 0.204 -1.837 1.00 95.94 157 ILE A O 1
ATOM 1245 N N . VAL A 1 158 ? -2.458 2.241 -2.709 1.00 93.62 158 VAL A N 1
ATOM 1246 C CA . VAL A 1 158 ? -3.873 2.646 -2.749 1.00 93.62 158 VAL A CA 1
ATOM 1247 C C . VAL A 1 158 ? -4.680 1.764 -3.705 1.00 93.62 158 VAL A C 1
ATOM 1249 O O . VAL A 1 158 ? -5.803 1.374 -3.382 1.00 93.62 158 VAL A O 1
ATOM 1252 N N . MET A 1 159 ? -4.113 1.386 -4.854 1.00 90.94 159 MET A N 1
ATOM 1253 C CA . MET A 1 159 ? -4.733 0.419 -5.764 1.00 90.94 159 MET A CA 1
ATOM 1254 C C . MET A 1 159 ? -4.912 -0.948 -5.088 1.00 90.94 159 MET A C 1
ATOM 1256 O O . MET A 1 159 ? -5.958 -1.582 -5.236 1.00 90.94 159 MET A O 1
ATOM 1260 N N . GLY A 1 160 ? -3.933 -1.377 -4.289 1.00 91.50 160 GLY A N 1
ATOM 1261 C CA . GLY A 1 160 ? -3.987 -2.606 -3.500 1.00 91.50 160 GLY A CA 1
ATOM 1262 C C . GLY A 1 160 ? -5.171 -2.666 -2.534 1.00 91.50 160 GLY A C 1
ATOM 1263 O O . GLY A 1 160 ? -5.740 -3.738 -2.341 1.00 91.50 160 GLY A O 1
ATOM 1264 N N . ILE A 1 161 ? -5.616 -1.533 -1.988 1.00 91.81 161 ILE A N 1
ATOM 1265 C CA . ILE A 1 161 ? -6.788 -1.484 -1.097 1.00 91.81 161 ILE A CA 1
ATOM 1266 C C . ILE A 1 161 ? -8.049 -1.946 -1.817 1.00 91.81 161 ILE A C 1
ATOM 1268 O O . ILE A 1 161 ? -8.806 -2.768 -1.305 1.00 91.81 161 ILE A O 1
ATOM 1272 N N . LYS A 1 162 ? -8.255 -1.465 -3.042 1.00 85.25 162 LYS A N 1
ATOM 1273 C CA . LYS A 1 162 ? -9.392 -1.889 -3.859 1.00 85.25 162 LYS A CA 1
ATOM 1274 C C . LYS A 1 162 ? -9.326 -3.373 -4.203 1.00 85.25 162 LYS A C 1
ATOM 1276 O O . LYS A 1 162 ? -10.369 -4.004 -4.345 1.00 85.25 162 LYS A O 1
ATOM 1281 N N . TRP A 1 163 ? -8.124 -3.938 -4.309 1.00 84.06 163 TRP A N 1
ATOM 1282 C CA . TRP A 1 163 ? -7.953 -5.378 -4.464 1.00 84.06 163 TRP A CA 1
ATOM 1283 C C . TRP A 1 163 ? -8.362 -6.158 -3.209 1.00 84.06 163 TRP A C 1
ATOM 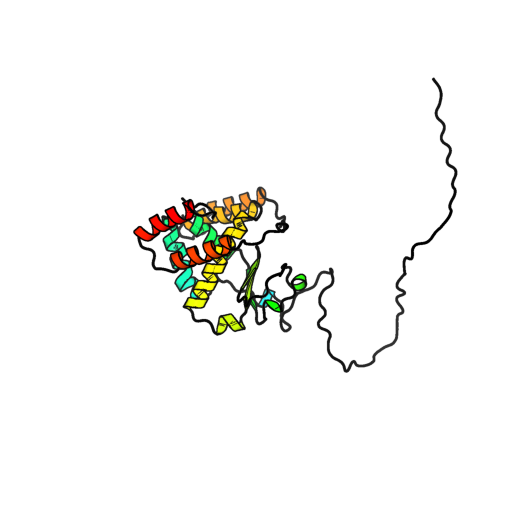1285 O O . TRP A 1 163 ? -9.000 -7.200 -3.369 1.00 84.06 163 TRP A O 1
ATOM 1295 N N . ILE A 1 164 ? -8.081 -5.653 -1.997 1.00 86.19 164 ILE A N 1
ATOM 1296 C CA . ILE A 1 164 ? -8.504 -6.284 -0.728 1.00 86.19 164 ILE A CA 1
ATOM 1297 C C . ILE A 1 164 ? -10.024 -6.464 -0.696 1.00 86.19 164 ILE A C 1
ATOM 1299 O O . ILE A 1 164 ? -10.508 -7.539 -0.355 1.00 86.19 164 ILE A O 1
ATOM 1303 N N . ASP A 1 165 ? -10.786 -5.446 -1.104 1.00 75.62 165 ASP A N 1
ATOM 1304 C CA . ASP A 1 165 ? -12.258 -5.489 -1.091 1.00 75.62 165 ASP A CA 1
ATOM 1305 C C . ASP A 1 165 ? -12.856 -6.529 -2.049 1.00 75.62 165 ASP A C 1
ATOM 1307 O O . ASP A 1 165 ? -14.041 -6.862 -1.962 1.00 75.62 165 ASP A O 1
ATOM 1311 N N . LYS A 1 166 ? -12.057 -7.014 -3.000 1.00 71.06 166 LYS A N 1
ATOM 1312 C CA . LYS A 1 166 ? -12.487 -7.922 -4.069 1.00 71.06 166 LYS A CA 1
ATOM 1313 C C . LYS A 1 166 ? -11.954 -9.336 -3.890 1.00 71.06 166 LYS A C 1
ATOM 1315 O O . LYS A 1 166 ? -12.424 -10.233 -4.587 1.00 71.06 166 LYS A O 1
ATOM 1320 N N . HIS A 1 167 ? -11.007 -9.529 -2.977 1.00 65.50 167 HIS A N 1
ATOM 1321 C CA . HIS A 1 167 ? -10.478 -10.836 -2.612 1.00 65.50 167 HIS A CA 1
ATOM 1322 C C . HIS A 1 167 ? -11.210 -11.385 -1.391 1.00 65.50 167 HIS A C 1
ATOM 1324 O O . HIS A 1 167 ? -11.642 -10.642 -0.510 1.00 65.50 167 HIS A O 1
ATOM 1330 N N . GLU A 1 168 ? -11.387 -12.706 -1.365 1.00 66.19 168 GLU A N 1
ATOM 1331 C CA . GLU A 1 168 ? -12.059 -13.404 -0.270 1.00 66.19 168 GLU A CA 1
ATOM 1332 C C . GLU A 1 168 ? -11.405 -13.125 1.095 1.00 66.19 168 GLU A C 1
ATOM 1334 O O . GLU A 1 168 ? -10.268 -12.658 1.200 1.00 66.19 168 GLU A O 1
ATOM 1339 N N . GLY A 1 169 ? -12.145 -13.432 2.165 1.00 80.88 169 GLY A N 1
ATOM 1340 C CA . GLY A 1 169 ? -11.933 -12.891 3.508 1.00 80.88 169 GLY A CA 1
ATOM 1341 C C . GLY A 1 169 ? -10.556 -13.090 4.151 1.00 80.88 169 GLY A C 1
ATOM 1342 O O . GLY A 1 169 ? -10.281 -12.393 5.124 1.00 80.88 169 GLY A O 1
ATOM 1343 N N . LEU A 1 170 ? -9.669 -13.944 3.620 1.00 87.25 170 LEU A N 1
ATOM 1344 C CA . LEU A 1 170 ? -8.305 -14.081 4.141 1.00 87.25 170 LEU A CA 1
ATOM 1345 C C . LEU A 1 170 ? -7.505 -12.784 3.992 1.00 87.25 170 LEU A C 1
ATOM 1347 O O . LEU A 1 170 ? -6.926 -12.320 4.969 1.00 87.25 170 LEU A O 1
ATOM 1351 N N . ASP A 1 171 ? -7.479 -12.191 2.796 1.00 88.00 171 ASP A N 1
ATOM 1352 C CA . ASP A 1 171 ? -6.658 -11.004 2.522 1.00 88.00 171 ASP A CA 1
ATOM 1353 C C . ASP A 1 171 ? -7.147 -9.806 3.346 1.00 88.00 171 ASP A C 1
ATOM 1355 O O . ASP A 1 171 ? -6.362 -9.119 3.998 1.00 88.00 171 ASP A O 1
ATOM 1359 N N . ARG A 1 172 ? -8.472 -9.650 3.438 1.00 89.62 172 ARG A N 1
ATOM 1360 C CA . ARG A 1 172 ? -9.120 -8.652 4.293 1.00 89.62 172 ARG A CA 1
ATOM 1361 C C . ARG A 1 172 ? -8.878 -8.891 5.785 1.00 89.62 172 ARG A C 1
ATOM 1363 O O . ARG A 1 172 ? -8.644 -7.932 6.515 1.00 89.62 172 ARG A O 1
ATOM 1370 N N . CYS A 1 173 ? -8.923 -10.141 6.247 1.00 92.56 173 CYS A N 1
ATOM 1371 C CA . CYS A 1 173 ? -8.644 -10.487 7.643 1.00 92.56 173 CYS A CA 1
ATOM 1372 C C . CYS A 1 173 ? -7.191 -10.180 8.004 1.00 92.56 173 CYS A C 1
ATOM 1374 O O . CYS A 1 173 ? -6.924 -9.541 9.019 1.00 92.56 173 CYS A O 1
ATOM 1376 N N . LEU A 1 174 ? -6.245 -10.568 7.144 1.00 93.19 174 LEU A N 1
ATOM 1377 C CA . LEU A 1 174 ? -4.830 -10.274 7.348 1.00 93.19 174 LEU A CA 1
ATOM 1378 C C . LEU A 1 174 ? -4.572 -8.766 7.353 1.00 93.19 174 LEU A C 1
ATOM 1380 O O . LEU A 1 174 ? -3.848 -8.296 8.229 1.00 93.19 174 LEU A O 1
ATOM 1384 N N . ALA A 1 175 ? -5.216 -8.008 6.464 1.00 93.81 175 ALA A N 1
ATOM 1385 C CA . ALA A 1 175 ? -5.127 -6.554 6.470 1.00 93.81 175 ALA A CA 1
ATOM 1386 C C . ALA A 1 175 ? -5.665 -5.955 7.777 1.00 93.81 175 ALA A C 1
ATOM 1388 O O . ALA A 1 175 ? -4.988 -5.156 8.418 1.00 93.81 175 ALA A O 1
ATOM 1389 N N . HIS A 1 176 ? -6.823 -6.424 8.250 1.00 93.75 176 HIS A N 1
ATOM 1390 C CA . HIS A 1 176 ? -7.374 -5.998 9.536 1.00 93.75 176 HIS A CA 1
ATOM 1391 C C . HIS A 1 176 ? -6.454 -6.349 10.717 1.00 93.75 176 HIS A C 1
ATOM 1393 O O . HIS A 1 176 ? -6.245 -5.517 11.597 1.00 93.75 176 HIS A O 1
ATOM 1399 N N . SER A 1 177 ? -5.814 -7.524 10.708 1.00 95.56 177 SER A N 1
ATOM 1400 C CA . SER A 1 177 ? -4.866 -7.923 11.759 1.00 95.56 177 SER A CA 1
ATOM 1401 C C . SER A 1 177 ? -3.697 -6.939 11.907 1.00 95.56 177 SER A C 1
ATOM 1403 O O . SER A 1 177 ? -3.197 -6.726 13.014 1.00 95.56 177 SER A O 1
ATOM 1405 N N . LYS A 1 178 ? -3.294 -6.257 10.819 1.00 96.56 178 LYS A N 1
ATOM 1406 C CA . LYS A 1 178 ? -2.238 -5.231 10.854 1.00 96.56 178 LYS A CA 1
ATOM 1407 C C . LYS A 1 178 ? -2.615 -4.022 11.704 1.00 96.56 178 LYS A C 1
ATOM 1409 O O . LYS A 1 178 ? -1.708 -3.349 12.185 1.00 96.56 178 LYS A O 1
ATOM 1414 N N . LYS A 1 179 ? -3.902 -3.784 11.980 1.00 96.31 179 LYS A N 1
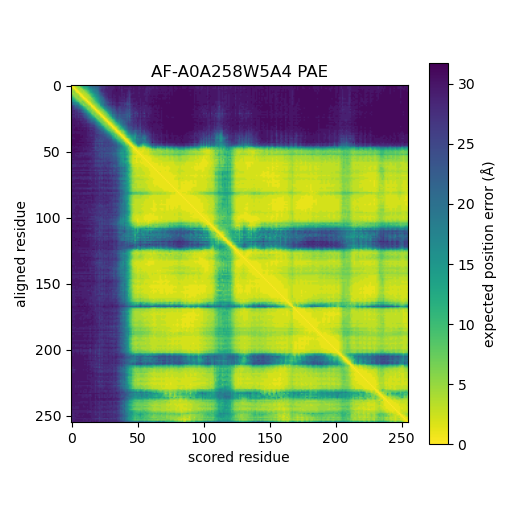ATOM 1415 C CA . LYS A 1 179 ? -4.345 -2.746 12.921 1.00 96.31 179 LYS A CA 1
ATOM 1416 C C . LYS A 1 179 ? -3.735 -2.945 14.305 1.00 96.31 179 LYS A C 1
ATOM 1418 O O . LYS A 1 179 ? -3.357 -1.970 14.941 1.00 96.31 179 LYS A O 1
ATOM 1423 N N . ILE A 1 180 ? -3.564 -4.194 14.747 1.00 96.44 180 ILE A N 1
ATOM 1424 C CA . ILE A 1 180 ? -2.919 -4.504 16.032 1.00 96.44 180 ILE A CA 1
ATOM 1425 C C . ILE A 1 180 ? -1.468 -4.014 16.034 1.00 96.44 180 ILE A C 1
ATOM 1427 O O . ILE A 1 180 ? -1.024 -3.441 17.024 1.00 96.44 180 ILE A O 1
ATOM 1431 N N . LEU A 1 181 ? -0.741 -4.180 14.922 1.00 95.56 181 LEU A N 1
ATOM 1432 C CA . LEU A 1 181 ? 0.617 -3.644 14.789 1.00 95.56 181 LEU A CA 1
ATOM 1433 C C . LEU A 1 181 ? 0.618 -2.123 14.782 1.00 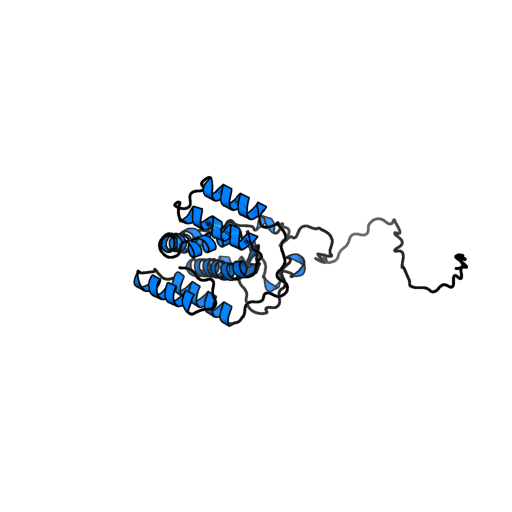95.56 181 LEU A C 1
ATOM 1435 O O . LEU A 1 181 ? 1.401 -1.521 15.502 1.00 95.56 181 LEU A O 1
ATOM 1439 N N . VAL A 1 182 ? -0.261 -1.510 13.990 1.00 96.31 182 VAL A N 1
ATOM 1440 C CA . VAL A 1 182 ? -0.389 -0.050 13.894 1.00 96.31 182 VAL A CA 1
ATOM 1441 C C . VAL A 1 182 ? -0.652 0.558 15.273 1.00 96.31 182 VAL A C 1
ATOM 1443 O O . VAL A 1 182 ? 0.037 1.487 15.677 1.00 96.31 182 VAL A O 1
ATOM 1446 N N . LEU A 1 183 ? -1.585 0.001 16.044 1.00 94.94 183 LEU A N 1
ATOM 1447 C CA . LEU A 1 183 ? -1.900 0.488 17.390 1.00 94.94 183 LEU A CA 1
ATOM 1448 C C . LEU A 1 183 ? -0.800 0.186 18.421 1.00 94.94 183 LEU A C 1
ATOM 1450 O O . LEU A 1 183 ? -0.733 0.863 19.440 1.00 94.94 183 LEU A O 1
ATOM 1454 N N . ASN A 1 184 ? 0.074 -0.785 18.150 1.00 94.94 184 ASN A N 1
ATOM 1455 C CA . ASN A 1 184 ? 1.199 -1.167 19.004 1.00 94.94 184 ASN A CA 1
ATOM 1456 C C . ASN A 1 184 ? 2.546 -0.660 18.454 1.00 94.94 184 ASN A C 1
ATOM 1458 O O . ASN A 1 184 ? 3.539 -1.388 18.458 1.00 94.94 184 ASN A O 1
ATOM 1462 N N . GLU A 1 185 ? 2.564 0.563 17.916 1.00 94.06 185 GLU A N 1
ATOM 1463 C CA . GLU A 1 185 ? 3.776 1.250 17.432 1.00 94.06 185 GLU A CA 1
ATOM 1464 C C . GLU A 1 185 ? 4.600 0.433 16.421 1.00 94.06 185 GLU A C 1
ATOM 1466 O O . GLU A 1 185 ? 5.828 0.482 16.384 1.00 94.06 185 GLU A O 1
ATOM 1471 N N . PHE A 1 186 ? 3.910 -0.320 15.565 1.00 94.12 186 PHE A N 1
ATOM 1472 C CA . PHE A 1 186 ? 4.486 -1.188 14.535 1.00 94.12 186 PHE A CA 1
ATOM 1473 C C . PHE A 1 186 ? 5.331 -2.352 15.079 1.00 94.12 186 PHE A C 1
ATOM 1475 O O . PHE A 1 186 ? 6.073 -2.977 14.315 1.00 94.12 186 PHE A O 1
ATOM 1482 N N . VAL A 1 187 ? 5.187 -2.687 16.365 1.00 94.19 187 VAL A N 1
ATOM 1483 C CA . VAL A 1 187 ? 5.882 -3.799 17.023 1.00 94.19 187 VAL A CA 1
ATOM 1484 C C . VAL A 1 187 ? 5.005 -5.047 17.036 1.00 94.19 187 VAL A C 1
ATOM 1486 O O . VAL A 1 187 ? 3.864 -5.029 17.507 1.00 94.19 187 VAL A O 1
ATOM 1489 N N . GLU A 1 188 ? 5.557 -6.160 16.549 1.00 93.06 188 GLU A N 1
ATOM 1490 C CA . GLU A 1 188 ? 4.888 -7.459 16.609 1.00 93.06 188 GLU A CA 1
ATOM 1491 C C . GLU A 1 188 ? 4.742 -7.957 18.050 1.00 93.06 188 GLU A C 1
ATOM 1493 O O . GLU A 1 188 ? 5.698 -7.988 18.822 1.00 93.06 188 GLU A O 1
ATOM 1498 N N . ASN A 1 189 ? 3.533 -8.397 18.395 1.00 93.81 189 ASN A N 1
ATOM 1499 C CA . ASN A 1 189 ? 3.200 -8.971 19.695 1.00 93.81 189 ASN A CA 1
ATOM 1500 C C . ASN A 1 189 ? 2.395 -10.273 19.524 1.00 93.81 189 ASN A C 1
ATOM 1502 O O . ASN A 1 189 ? 2.018 -10.642 18.408 1.00 93.81 189 ASN A O 1
ATOM 1506 N N . GLU A 1 190 ? 2.148 -10.992 20.621 1.00 96.88 190 GLU A N 1
ATOM 1507 C CA . GLU A 1 190 ? 1.400 -12.255 20.554 1.00 96.88 190 GLU A CA 1
ATOM 1508 C C . GLU A 1 190 ? -0.048 -12.058 20.090 1.00 96.88 190 GLU A C 1
ATOM 1510 O O . GLU A 1 190 ? -0.523 -12.872 19.305 1.00 96.88 190 GLU A O 1
ATOM 1515 N N . SER A 1 191 ? -0.704 -10.946 20.441 1.00 96.38 191 SER A N 1
ATOM 1516 C CA . SER A 1 191 ? -2.063 -10.641 19.968 1.00 96.38 191 SER A CA 1
ATOM 1517 C C . SER A 1 191 ? -2.142 -10.567 18.441 1.00 96.38 191 SER A C 1
ATOM 1519 O O . SER A 1 191 ? -3.047 -11.133 17.835 1.00 96.38 191 SER A O 1
ATOM 1521 N N . TYR A 1 192 ? -1.166 -9.922 17.797 1.00 96.69 192 TYR A N 1
ATOM 1522 C CA . TYR A 1 192 ? -1.076 -9.884 16.339 1.00 96.69 192 TYR A CA 1
ATOM 1523 C C . TYR A 1 192 ? -0.862 -11.286 15.755 1.00 96.69 192 TYR A C 1
ATOM 1525 O O . TYR A 1 192 ? -1.535 -11.671 14.799 1.00 96.69 192 TYR A O 1
ATOM 1533 N N . LYS A 1 193 ? 0.047 -12.079 16.337 1.00 96.69 193 LYS A N 1
ATOM 1534 C CA . LYS A 1 193 ? 0.303 -13.449 15.867 1.00 96.69 193 LYS A CA 1
ATOM 1535 C C . LYS A 1 193 ? -0.934 -14.336 16.013 1.00 96.69 193 LYS A C 1
ATOM 1537 O O . LYS A 1 193 ? -1.203 -15.141 15.122 1.00 96.69 193 LYS A O 1
ATOM 1542 N N . ASP A 1 194 ? -1.681 -14.197 17.102 1.00 97.25 194 ASP A N 1
ATOM 1543 C CA . ASP A 1 194 ? -2.927 -14.924 17.343 1.00 97.25 194 ASP A CA 1
ATOM 1544 C C . ASP A 1 194 ? -4.021 -14.546 16.346 1.00 97.25 194 ASP A C 1
ATOM 1546 O O . ASP A 1 194 ? -4.689 -15.436 15.809 1.00 97.25 194 ASP A O 1
ATOM 1550 N N . GLU A 1 195 ? -4.147 -13.262 16.013 1.00 96.31 195 GLU A N 1
ATOM 1551 C CA . GLU A 1 195 ? -5.092 -12.797 14.996 1.00 96.31 195 GLU A CA 1
ATOM 1552 C C . GLU A 1 195 ? -4.741 -13.361 13.613 1.00 96.31 195 GLU A C 1
ATOM 1554 O O . GLU A 1 195 ? -5.588 -13.939 12.933 1.00 96.31 195 GLU A O 1
ATOM 1559 N N . VAL A 1 196 ? -3.461 -13.325 13.228 1.00 95.12 196 VAL A N 1
ATOM 1560 C CA . VAL A 1 196 ? -2.987 -13.924 11.968 1.00 95.12 196 VAL A CA 1
ATOM 1561 C C . VAL A 1 196 ? -3.273 -15.427 11.922 1.00 95.12 196 VAL A C 1
ATOM 1563 O O . VAL A 1 196 ? -3.777 -15.935 10.917 1.00 95.12 196 VAL A O 1
ATOM 1566 N N . ARG A 1 197 ? -2.988 -16.162 13.007 1.00 95.31 197 ARG A N 1
ATOM 1567 C CA . ARG A 1 197 ? -3.312 -17.597 13.111 1.00 95.31 197 ARG A CA 1
ATOM 1568 C C . ARG A 1 197 ? -4.815 -17.829 12.956 1.00 95.31 197 ARG A C 1
ATOM 1570 O O . ARG A 1 197 ? -5.208 -18.800 12.316 1.00 95.31 197 ARG A O 1
ATOM 1577 N N . THR A 1 198 ? -5.643 -16.958 13.524 1.00 95.19 198 THR A N 1
ATOM 1578 C CA . THR A 1 198 ? -7.105 -17.026 13.419 1.00 95.19 198 THR A CA 1
ATOM 1579 C C . THR A 1 198 ? -7.571 -16.787 11.987 1.00 95.19 198 THR A C 1
ATOM 1581 O O . THR A 1 198 ? -8.357 -17.586 11.481 1.00 95.19 198 THR A O 1
ATOM 1584 N N . CYS A 1 199 ? -7.018 -15.799 11.279 1.00 93.44 199 CYS A N 1
ATOM 1585 C CA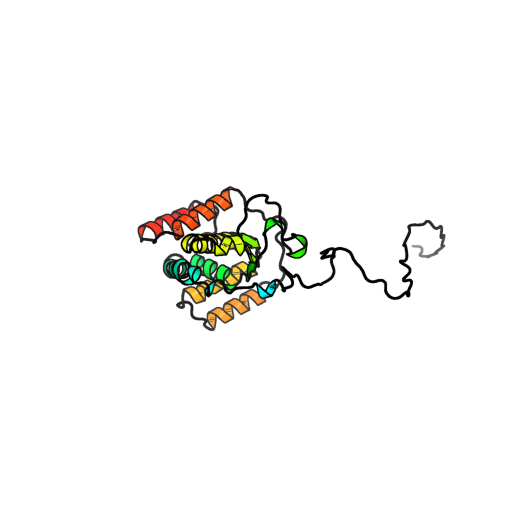 . CYS A 1 199 ? -7.309 -15.580 9.861 1.00 93.44 199 CYS A CA 1
ATOM 1586 C C . CYS A 1 199 ? -7.048 -16.838 9.020 1.00 93.44 199 CYS A C 1
ATOM 1588 O O . CYS A 1 199 ? -7.925 -17.267 8.274 1.00 93.44 199 CYS A O 1
ATOM 1590 N N . TYR A 1 200 ? -5.889 -17.484 9.188 1.00 91.75 200 TYR A N 1
ATOM 1591 C CA . TYR A 1 200 ? -5.554 -18.709 8.447 1.00 91.75 200 TYR A CA 1
ATOM 1592 C C . TYR A 1 200 ? -6.365 -19.946 8.860 1.00 91.75 200 TYR A C 1
ATOM 1594 O O . TYR A 1 200 ? -6.466 -20.889 8.078 1.00 91.75 200 TYR A O 1
ATOM 1602 N N . LYS A 1 201 ? -6.926 -19.977 10.076 1.00 91.38 201 LYS A N 1
ATOM 1603 C CA . LYS A 1 201 ? -7.856 -21.037 10.503 1.00 91.38 201 LYS A CA 1
ATOM 1604 C C . LYS A 1 201 ? -9.244 -20.850 9.894 1.00 91.38 201 LYS A C 1
ATOM 1606 O O . LYS A 1 201 ? -9.881 -21.833 9.535 1.00 91.38 201 LYS A O 1
ATOM 1611 N N . THR A 1 202 ? -9.704 -19.605 9.816 1.00 90.56 202 THR A N 1
ATOM 1612 C CA . THR A 1 202 ? -11.053 -19.253 9.358 1.00 90.56 202 THR A CA 1
ATOM 1613 C C . THR A 1 202 ? -11.166 -19.294 7.841 1.00 90.56 202 THR A C 1
ATOM 1615 O O . THR A 1 202 ? -12.151 -19.801 7.310 1.00 90.56 202 THR A O 1
ATOM 1618 N N . TYR A 1 203 ? -10.160 -18.771 7.140 1.00 86.88 203 TYR A N 1
ATOM 1619 C CA . TYR A 1 203 ? -10.184 -18.645 5.691 1.00 86.88 203 TYR A CA 1
ATOM 1620 C C . TYR A 1 203 ? -9.170 -19.610 5.067 1.00 86.88 203 TYR A C 1
ATOM 1622 O O . TYR A 1 203 ? -7.965 -19.472 5.307 1.00 86.88 203 TYR A O 1
ATOM 1630 N N . PRO A 1 204 ? -9.619 -20.600 4.277 1.00 72.12 204 PRO A N 1
ATOM 1631 C CA . PRO A 1 204 ? -8.704 -21.516 3.613 1.00 72.12 204 PRO A CA 1
ATOM 1632 C C . PRO A 1 204 ? -7.822 -20.765 2.601 1.00 72.12 204 PRO A C 1
ATOM 1634 O O . PRO A 1 204 ? -8.252 -19.782 2.001 1.00 72.12 204 PRO A O 1
ATOM 1637 N N . LYS A 1 205 ? -6.590 -21.245 2.373 1.00 66.88 205 LYS A N 1
ATOM 1638 C CA . LYS A 1 205 ? -5.665 -20.731 1.338 1.00 66.88 205 LYS A CA 1
ATOM 1639 C C . LYS A 1 205 ? -6.124 -21.114 -0.080 1.00 66.88 205 LYS A C 1
ATOM 1641 O O . LYS A 1 205 ? -5.372 -21.725 -0.835 1.00 66.88 205 LYS A O 1
ATOM 1646 N N . TYR A 1 206 ? -7.356 -20.793 -0.449 1.00 53.53 206 TYR A N 1
ATOM 1647 C CA . TYR A 1 206 ? -7.778 -20.868 -1.840 1.00 53.53 206 TYR A CA 1
ATOM 1648 C C . TYR A 1 206 ? -7.698 -19.470 -2.423 1.00 53.53 206 TYR A C 1
ATOM 1650 O O . TYR A 1 206 ? -8.447 -18.573 -2.049 1.00 53.53 206 TYR A O 1
ATOM 1658 N N . TYR A 1 207 ? -6.737 -19.282 -3.322 1.00 51.06 207 TYR A N 1
ATOM 1659 C CA . TYR A 1 207 ? -6.716 -18.103 -4.161 1.00 51.06 207 TYR A CA 1
ATOM 1660 C C . TYR A 1 207 ? -7.839 -18.255 -5.180 1.00 51.06 207 TYR A C 1
ATOM 1662 O O . TYR A 1 207 ? -7.697 -18.931 -6.200 1.00 51.06 207 TYR A O 1
ATOM 1670 N N . VAL A 1 208 ? -8.994 -17.678 -4.873 1.00 52.50 208 VAL A N 1
ATOM 1671 C CA . VAL A 1 208 ? -10.029 -17.497 -5.879 1.00 52.50 208 VAL A CA 1
ATOM 1672 C C . VAL A 1 208 ? -9.569 -16.327 -6.726 1.00 52.50 208 VAL A C 1
ATOM 1674 O O . VAL A 1 208 ? -9.666 -15.182 -6.296 1.00 52.50 208 VAL A O 1
ATOM 1677 N N . ILE A 1 209 ? -9.029 -16.621 -7.916 1.00 52.09 209 ILE A N 1
ATOM 1678 C CA . ILE A 1 209 ? -8.845 -15.603 -8.953 1.00 52.09 209 ILE A CA 1
ATOM 1679 C C . ILE A 1 209 ? -10.225 -14.962 -9.112 1.00 52.09 209 ILE A C 1
ATOM 1681 O O . ILE A 1 209 ? -11.145 -15.670 -9.537 1.00 52.09 209 ILE A O 1
ATOM 1685 N N . PRO A 1 210 ? -10.421 -13.677 -8.760 1.00 53.34 210 PRO A N 1
ATOM 1686 C CA . PRO A 1 210 ? -11.723 -13.067 -8.909 1.00 53.34 210 PRO A CA 1
ATOM 1687 C C . PRO A 1 210 ? -12.043 -13.102 -10.392 1.00 53.34 210 PRO A C 1
ATOM 1689 O O . PRO A 1 210 ? -11.410 -12.424 -11.205 1.00 53.34 210 PRO A O 1
ATOM 1692 N N . THR A 1 211 ? -12.999 -13.944 -10.773 1.00 50.50 211 THR A N 1
ATOM 1693 C CA . THR A 1 211 ? -13.412 -14.045 -12.161 1.00 50.50 211 THR A CA 1
ATOM 1694 C C . THR A 1 211 ? -13.994 -12.691 -12.554 1.00 50.50 211 THR A C 1
ATOM 1696 O O . THR A 1 211 ? -15.096 -12.345 -12.137 1.00 50.50 211 THR A O 1
ATOM 1699 N N . LYS A 1 212 ? -13.238 -11.939 -13.367 1.00 59.44 212 LYS A N 1
ATOM 1700 C CA . LYS A 1 212 ? -13.604 -10.657 -13.997 1.00 59.44 212 LYS A CA 1
ATOM 1701 C C . LYS A 1 212 ? -13.596 -9.405 -13.103 1.00 59.44 212 LYS A C 1
ATOM 1703 O O . LYS A 1 212 ? -14.400 -8.505 -13.341 1.00 59.44 212 LYS A O 1
ATOM 1708 N N . PHE A 1 213 ? -12.687 -9.273 -12.133 1.00 66.56 213 PHE A N 1
ATOM 1709 C CA . PHE A 1 213 ? -12.448 -7.940 -11.559 1.00 66.56 213 PHE A CA 1
ATOM 1710 C C . PHE A 1 213 ? -11.635 -7.073 -12.529 1.00 66.56 213 PHE A C 1
ATOM 1712 O O . PHE A 1 213 ? -10.539 -7.446 -12.947 1.00 66.56 213 PHE A O 1
ATOM 1719 N N . LYS A 1 214 ? -12.189 -5.914 -12.886 1.00 76.38 214 LYS A N 1
ATOM 1720 C CA . LYS A 1 214 ? -11.509 -4.849 -13.621 1.00 76.38 214 LYS A CA 1
ATOM 1721 C C . LYS A 1 214 ? -11.840 -3.528 -12.944 1.00 76.38 214 LYS A C 1
ATOM 1723 O O . LYS A 1 214 ? -12.992 -3.303 -12.579 1.00 76.38 214 LYS A O 1
ATOM 1728 N N . PHE A 1 215 ? -10.839 -2.669 -12.812 1.00 77.25 215 PHE A N 1
ATOM 1729 C CA . PHE A 1 215 ? -11.045 -1.301 -12.362 1.00 77.25 215 PHE A CA 1
ATOM 1730 C C . PHE A 1 215 ? -11.901 -0.525 -13.360 1.00 77.25 215 PHE A C 1
ATOM 1732 O O . PHE A 1 215 ? -11.708 -0.619 -14.575 1.00 77.25 215 PHE A O 1
ATOM 1739 N N . THR A 1 216 ? -12.838 0.254 -12.835 1.00 83.19 216 THR A N 1
ATOM 1740 C CA . THR A 1 216 ? -13.599 1.232 -13.611 1.00 83.19 216 THR A CA 1
ATOM 1741 C C . THR A 1 216 ? -12.800 2.534 -13.755 1.00 83.19 216 THR A C 1
ATOM 1743 O O . THR A 1 216 ? -11.874 2.779 -12.978 1.00 83.19 216 THR A O 1
ATOM 1746 N N . PRO A 1 217 ? -13.137 3.410 -14.719 1.00 81.56 217 PRO A N 1
ATOM 1747 C CA . PRO A 1 217 ? -12.551 4.750 -14.785 1.00 81.56 217 PRO A CA 1
ATOM 1748 C C . PRO A 1 217 ? -12.685 5.535 -13.471 1.00 81.56 217 PRO A C 1
ATOM 1750 O O . PRO A 1 217 ? -11.727 6.180 -13.050 1.00 81.56 217 PRO A O 1
ATOM 1753 N N . ASP A 1 218 ? -13.826 5.412 -12.789 1.00 83.19 218 ASP A N 1
ATOM 1754 C CA . ASP A 1 218 ? -14.079 6.082 -11.510 1.00 83.19 218 ASP A CA 1
ATOM 1755 C C . ASP A 1 218 ? -13.161 5.566 -10.396 1.00 83.19 218 ASP A C 1
ATOM 1757 O O . ASP A 1 218 ? -12.687 6.354 -9.577 1.00 83.19 218 ASP A O 1
ATOM 1761 N N . ASP A 1 219 ? -12.834 4.267 -10.391 1.00 84.31 219 ASP A N 1
ATOM 1762 C CA . ASP A 1 219 ? -11.850 3.723 -9.452 1.00 84.31 219 ASP A CA 1
ATOM 1763 C C . ASP A 1 219 ? -10.476 4.369 -9.650 1.00 84.31 219 ASP A C 1
ATOM 1765 O O . ASP A 1 219 ? -9.835 4.757 -8.673 1.00 84.31 219 ASP A O 1
ATOM 1769 N N . TYR A 1 220 ? -10.029 4.522 -10.901 1.00 84.75 220 TYR A N 1
ATOM 1770 C CA . TYR A 1 220 ? -8.748 5.165 -11.198 1.00 84.75 220 TYR A CA 1
ATOM 1771 C C . TYR A 1 220 ? -8.725 6.631 -10.764 1.00 84.75 220 TYR A C 1
ATOM 1773 O O . TYR A 1 220 ? -7.721 7.083 -10.211 1.00 84.75 220 TYR A O 1
ATOM 1781 N N . GLU A 1 221 ? -9.816 7.367 -10.969 1.00 85.25 221 GLU A N 1
ATOM 1782 C CA . GLU A 1 221 ? -9.933 8.749 -10.495 1.00 85.25 221 GLU A CA 1
ATOM 1783 C C . GLU A 1 221 ? -9.934 8.832 -8.966 1.00 85.25 221 GLU A C 1
ATOM 1785 O O . GLU A 1 221 ? -9.231 9.666 -8.392 1.00 85.25 221 GLU A O 1
ATOM 1790 N N . SER A 1 222 ? -10.638 7.928 -8.282 1.00 88.06 222 SER A N 1
ATOM 1791 C CA . SER A 1 222 ? -10.604 7.840 -6.821 1.00 88.06 222 SER A CA 1
ATOM 1792 C C . SER A 1 222 ? -9.203 7.523 -6.295 1.00 88.06 222 SER A C 1
ATOM 1794 O O . SER A 1 222 ? -8.746 8.177 -5.359 1.00 88.06 222 SER A O 1
ATOM 1796 N N . ILE A 1 223 ? -8.490 6.578 -6.915 1.00 89.00 223 ILE A N 1
ATOM 1797 C CA . ILE A 1 223 ? -7.105 6.247 -6.553 1.00 89.00 223 ILE A CA 1
ATOM 1798 C C . ILE A 1 223 ? -6.209 7.480 -6.730 1.00 89.00 223 ILE A C 1
ATOM 1800 O O . ILE A 1 223 ? -5.509 7.864 -5.797 1.00 89.00 223 ILE A O 1
ATOM 1804 N N . ARG A 1 224 ? -6.255 8.148 -7.891 1.00 86.00 224 ARG A N 1
ATOM 1805 C CA . ARG A 1 224 ? -5.450 9.356 -8.160 1.00 86.00 224 ARG A CA 1
ATOM 1806 C C . ARG A 1 224 ? -5.756 10.485 -7.181 1.00 86.00 224 ARG A C 1
ATOM 1808 O O . ARG A 1 224 ? -4.830 11.119 -6.680 1.00 86.00 224 ARG A O 1
ATOM 1815 N N . SER A 1 225 ? -7.036 10.715 -6.890 1.00 88.50 225 SER A N 1
ATOM 1816 C CA . SER A 1 225 ? -7.478 11.727 -5.930 1.00 88.50 225 SER A CA 1
ATOM 1817 C C . SER A 1 225 ? -6.923 11.449 -4.536 1.00 88.50 225 SER A C 1
ATOM 1819 O O . SER A 1 225 ? -6.381 12.362 -3.919 1.00 88.50 225 SER A O 1
ATOM 1821 N N . LEU A 1 226 ? -7.032 10.210 -4.046 1.00 90.62 226 LEU A N 1
ATOM 1822 C CA . LEU A 1 226 ? -6.553 9.844 -2.713 1.00 90.62 226 LEU A CA 1
ATOM 1823 C C . LEU A 1 226 ? -5.025 9.926 -2.622 1.00 90.62 226 LEU A C 1
ATOM 1825 O O . LEU A 1 226 ? -4.495 10.497 -1.676 1.00 90.62 226 LEU A O 1
ATOM 1829 N N . VAL A 1 227 ? -4.312 9.437 -3.639 1.00 90.69 227 VAL A N 1
ATOM 1830 C CA . VAL A 1 227 ? -2.848 9.556 -3.739 1.00 90.69 227 VAL A CA 1
ATOM 1831 C C . VAL A 1 227 ? -2.415 11.023 -3.709 1.00 90.69 227 VAL A C 1
ATOM 1833 O O . VAL A 1 227 ? -1.474 11.371 -3.004 1.00 90.69 227 VAL A O 1
ATOM 1836 N N . SER A 1 228 ? -3.110 11.901 -4.438 1.00 87.44 228 SER A N 1
ATOM 1837 C CA . SER A 1 228 ? -2.802 13.335 -4.454 1.00 87.44 228 SER A CA 1
ATOM 1838 C C . SER A 1 228 ? -3.086 14.025 -3.120 1.00 87.44 228 SER A C 1
ATOM 1840 O O . SER A 1 228 ? -2.371 14.962 -2.773 1.00 87.44 228 SER A O 1
ATOM 1842 N N . GLN A 1 229 ? -4.111 13.594 -2.381 1.00 88.38 229 GLN A N 1
ATOM 1843 C CA . GLN A 1 229 ? -4.387 14.109 -1.040 1.00 88.38 229 GLN A CA 1
ATOM 1844 C C . GLN A 1 229 ? -3.319 13.649 -0.045 1.00 88.38 229 GLN A C 1
ATOM 1846 O O . GLN A 1 229 ? -2.717 14.482 0.622 1.00 88.38 229 GLN A O 1
ATOM 1851 N N . LEU A 1 230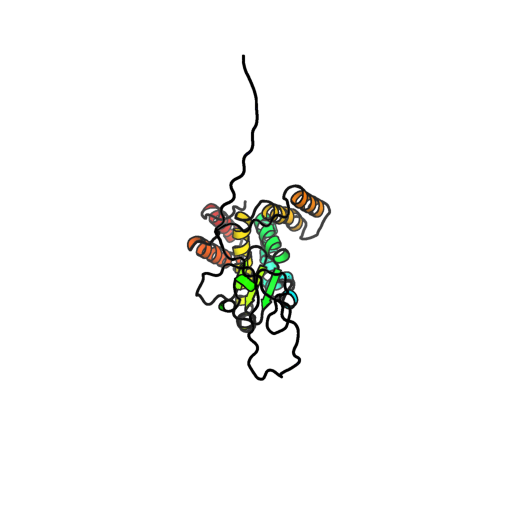 ? -3.026 12.347 -0.006 1.00 89.19 230 LEU A N 1
ATOM 1852 C CA . LEU A 1 230 ? -2.056 11.756 0.921 1.00 89.19 230 LEU A CA 1
ATOM 1853 C C . LEU A 1 230 ? -0.602 12.139 0.617 1.00 89.19 230 LEU A C 1
ATOM 1855 O O . LEU A 1 230 ? 0.233 12.100 1.511 1.00 89.19 230 LEU A O 1
ATOM 1859 N N . GLY A 1 231 ? -0.291 12.504 -0.629 1.00 81.56 231 GLY A N 1
ATOM 1860 C CA . GLY A 1 231 ? 1.034 12.980 -1.036 1.00 81.56 231 GLY A CA 1
ATOM 1861 C C . GLY A 1 231 ? 1.367 14.406 -0.581 1.00 81.56 231 GLY A C 1
ATOM 1862 O O . GLY A 1 231 ? 2.453 14.896 -0.889 1.00 81.56 231 GLY A O 1
ATOM 1863 N N . LYS A 1 232 ? 0.445 15.090 0.108 1.00 81.75 232 LYS A N 1
ATOM 1864 C CA . LYS A 1 232 ? 0.669 16.399 0.737 1.00 81.75 232 LYS A CA 1
ATOM 1865 C C . LYS A 1 232 ? 1.034 16.219 2.210 1.00 81.75 232 LYS A C 1
ATOM 1867 O O . LYS A 1 232 ? 0.720 15.201 2.817 1.00 81.75 232 LYS A O 1
ATOM 1872 N N . GLU A 1 233 ? 1.651 17.235 2.805 1.00 73.50 233 GLU A N 1
ATOM 1873 C CA . GLU A 1 233 ? 1.758 17.306 4.264 1.00 73.50 233 GLU A CA 1
ATOM 1874 C C . GLU A 1 233 ? 0.357 17.507 4.860 1.00 73.50 233 GLU A C 1
ATOM 1876 O O . GLU A 1 233 ? -0.267 18.544 4.641 1.00 73.50 233 GLU A O 1
ATOM 1881 N N . LEU A 1 234 ? -0.152 16.494 5.566 1.00 69.69 234 LEU A N 1
ATOM 1882 C CA . LEU A 1 234 ? -1.516 16.483 6.098 1.00 69.69 234 LEU A CA 1
ATOM 1883 C C . LEU A 1 234 ? -1.601 17.287 7.403 1.00 69.69 234 LEU A C 1
ATOM 1885 O O . LEU A 1 234 ? -0.929 16.985 8.391 1.00 69.69 234 LEU A O 1
ATOM 1889 N N . THR A 1 235 ? -2.454 18.305 7.410 1.00 72.94 235 THR A N 1
ATOM 1890 C CA . THR A 1 235 ? -2.822 19.127 8.568 1.00 72.94 235 THR A CA 1
ATOM 1891 C C . THR A 1 235 ? -4.109 18.624 9.228 1.00 72.94 235 THR A C 1
ATOM 1893 O O . THR A 1 235 ? -4.773 17.716 8.734 1.00 72.94 235 THR A O 1
ATOM 1896 N N . THR A 1 236 ? -4.511 19.233 10.351 1.00 71.00 236 THR A N 1
ATOM 1897 C CA . THR A 1 236 ? -5.757 18.862 11.046 1.00 71.00 236 THR A CA 1
ATOM 1898 C C . THR A 1 236 ? -7.002 19.004 10.167 1.00 71.00 236 THR A C 1
ATOM 1900 O O . THR A 1 236 ? -7.886 18.155 10.226 1.00 71.00 236 THR A O 1
ATOM 1903 N N . THR A 1 237 ? -7.072 20.048 9.338 1.00 71.12 237 THR A N 1
ATOM 1904 C CA . THR A 1 237 ? -8.201 20.263 8.417 1.00 71.12 237 THR A CA 1
ATOM 1905 C C . THR A 1 237 ? -8.239 19.197 7.322 1.00 71.12 237 THR A C 1
ATOM 1907 O O . THR A 1 237 ? -9.319 18.743 6.948 1.00 71.12 237 THR A O 1
ATOM 1910 N N . ASP A 1 238 ? -7.070 18.732 6.870 1.00 83.06 238 ASP A N 1
ATOM 1911 C CA . ASP A 1 238 ? -6.973 17.694 5.841 1.00 83.06 238 ASP A CA 1
ATOM 1912 C C . ASP A 1 238 ? -7.540 16.346 6.323 1.00 83.06 238 ASP A C 1
ATOM 1914 O O . ASP A 1 238 ? -8.048 15.571 5.515 1.00 83.06 238 ASP A O 1
ATOM 1918 N N . TRP A 1 239 ? -7.526 16.064 7.634 1.00 85.31 239 TRP A N 1
ATOM 1919 C CA . TRP A 1 239 ? -8.121 14.837 8.184 1.00 85.31 239 TRP A CA 1
ATOM 1920 C C . TRP A 1 239 ? -9.646 14.811 8.086 1.00 85.31 239 TRP A C 1
ATOM 1922 O O . TRP A 1 239 ? -10.219 13.785 7.719 1.00 85.31 239 TRP A O 1
ATOM 1932 N N . GLU A 1 240 ? -10.305 15.934 8.372 1.00 85.88 240 GLU A N 1
ATOM 1933 C CA . GLU A 1 240 ? -11.760 16.048 8.229 1.00 85.88 240 GLU A CA 1
ATOM 1934 C C . GLU A 1 240 ? -12.169 15.965 6.756 1.00 85.88 240 GLU A C 1
ATOM 1936 O O . GLU A 1 240 ? -13.119 15.260 6.405 1.00 85.88 240 GLU A O 1
ATOM 1941 N N . GLU A 1 241 ? -11.408 16.609 5.866 1.00 87.38 241 GLU A N 1
ATOM 1942 C CA . GLU A 1 241 ? -11.613 16.482 4.421 1.00 87.38 241 GLU A CA 1
ATOM 1943 C C . GLU A 1 241 ? -11.443 15.037 3.948 1.00 87.38 241 GLU A C 1
ATOM 1945 O O . GLU A 1 241 ? -12.265 14.545 3.172 1.00 87.38 241 GLU A O 1
ATOM 1950 N N . LEU A 1 242 ? -10.433 14.324 4.451 1.00 89.25 242 LEU A N 1
ATOM 1951 C CA . LEU A 1 242 ? -10.200 12.921 4.122 1.00 89.25 242 LEU A CA 1
ATOM 1952 C C . LEU A 1 242 ? -11.338 12.018 4.629 1.00 89.25 242 LEU A C 1
ATOM 1954 O O . LEU A 1 242 ? -11.789 11.122 3.911 1.00 89.25 242 LEU A O 1
ATOM 1958 N N . LYS A 1 243 ? -11.876 12.286 5.824 1.00 88.56 243 LYS A N 1
ATOM 1959 C CA . LYS A 1 243 ? -13.042 11.567 6.362 1.00 88.56 243 LYS A CA 1
ATOM 1960 C C . LYS A 1 243 ? -14.290 11.795 5.511 1.00 88.56 243 LYS A C 1
ATOM 1962 O O . LYS A 1 243 ? -15.025 10.853 5.206 1.00 88.56 243 LYS A O 1
ATOM 1967 N N . LEU A 1 244 ? -14.535 13.033 5.084 1.00 88.75 244 LEU A N 1
ATOM 1968 C CA . LEU A 1 244 ? -15.620 13.358 4.153 1.00 88.75 244 LEU A CA 1
ATOM 1969 C C . LEU A 1 244 ? -15.398 12.712 2.779 1.00 88.75 244 LEU A C 1
ATOM 1971 O O . LEU A 1 244 ? -16.350 12.238 2.152 1.00 88.75 244 LEU A O 1
ATOM 1975 N N . TRP A 1 245 ? -14.148 12.635 2.322 1.00 91.31 245 TRP A N 1
ATOM 1976 C CA . TRP A 1 245 ? -13.787 11.978 1.072 1.00 91.31 245 TRP A CA 1
ATOM 1977 C C . TRP A 1 245 ? -14.147 10.487 1.098 1.00 91.31 245 TRP A C 1
ATOM 1979 O O . TRP A 1 245 ? -14.869 10.032 0.210 1.00 91.31 245 TRP A O 1
ATOM 1989 N N . PHE A 1 246 ? -13.763 9.744 2.144 1.00 90.19 246 PHE A N 1
ATOM 1990 C CA . PHE A 1 246 ? -14.118 8.321 2.273 1.00 90.19 246 PHE A CA 1
ATOM 1991 C C . PHE A 1 246 ? -15.628 8.085 2.372 1.00 90.19 246 PHE A C 1
ATOM 1993 O O . PHE A 1 246 ? -16.128 7.076 1.882 1.00 90.19 246 PHE A O 1
ATOM 2000 N N . ASN A 1 247 ? -16.374 9.022 2.960 1.00 86.75 247 ASN A N 1
ATOM 2001 C CA . ASN A 1 247 ? -17.830 8.922 3.063 1.00 86.75 247 ASN A CA 1
ATOM 2002 C C . ASN A 1 247 ? -18.575 9.263 1.763 1.00 86.75 247 ASN A C 1
ATOM 2004 O O . ASN A 1 247 ? -19.706 8.815 1.577 1.00 86.75 247 ASN A O 1
ATOM 2008 N N . SER A 1 248 ? -17.967 10.055 0.875 1.00 85.88 248 SER A N 1
ATOM 2009 C CA . SER A 1 248 ? -18.592 10.534 -0.368 1.00 85.88 248 SER A CA 1
ATOM 2010 C C . SER A 1 248 ? -18.255 9.699 -1.604 1.00 85.88 248 SER A C 1
ATOM 2012 O O . SER A 1 248 ? -18.881 9.870 -2.651 1.00 85.88 248 SER A O 1
ATOM 2014 N N . ARG A 1 249 ? -17.274 8.798 -1.509 1.00 82.44 249 ARG A N 1
ATOM 2015 C CA . ARG A 1 249 ? -16.805 7.958 -2.617 1.00 82.44 249 ARG A CA 1
ATOM 2016 C C . ARG A 1 249 ? -17.151 6.494 -2.369 1.00 82.44 249 ARG A C 1
ATOM 2018 O O . ARG A 1 249 ? -17.194 6.040 -1.230 1.00 82.44 249 ARG A O 1
ATOM 2025 N N . ASP A 1 250 ? -17.326 5.735 -3.449 1.00 81.31 250 ASP A N 1
ATOM 2026 C CA . ASP A 1 250 ? -17.364 4.272 -3.374 1.00 81.31 250 ASP A CA 1
ATOM 2027 C C . ASP A 1 250 ? -15.935 3.744 -3.173 1.00 81.31 250 ASP A C 1
ATOM 2029 O O . ASP A 1 250 ? -15.241 3.358 -4.112 1.00 81.31 250 ASP A O 1
ATOM 2033 N N . PHE A 1 251 ? -15.438 3.844 -1.945 1.00 83.50 251 PHE A N 1
ATOM 2034 C CA . PHE A 1 251 ? -14.149 3.329 -1.493 1.00 83.50 251 PHE A CA 1
ATOM 2035 C C . PHE A 1 251 ? -14.358 2.596 -0.162 1.00 83.50 251 PHE A C 1
ATOM 2037 O O . PHE A 1 251 ? -15.407 2.738 0.475 1.00 83.50 251 PHE A O 1
ATOM 2044 N N . ARG A 1 252 ? -13.369 1.815 0.282 1.00 84.88 252 ARG A N 1
ATOM 2045 C CA . ARG A 1 252 ? -13.397 1.253 1.633 1.00 84.88 252 ARG A CA 1
ATOM 2046 C C . ARG A 1 252 ? -13.567 2.384 2.648 1.00 84.88 252 ARG A C 1
ATOM 2048 O O . ARG A 1 252 ? -12.895 3.409 2.563 1.00 84.88 252 ARG A O 1
ATOM 2055 N N . LYS A 1 253 ? -14.502 2.201 3.579 1.00 84.69 253 LYS A N 1
ATOM 2056 C CA . LYS A 1 253 ? -14.782 3.187 4.622 1.00 84.69 253 LYS A CA 1
ATOM 2057 C C . LYS A 1 253 ? -13.776 3.045 5.754 1.00 84.69 253 LYS A C 1
ATOM 2059 O O . LYS A 1 253 ? -13.491 1.925 6.184 1.00 84.69 253 LYS A O 1
ATOM 2064 N N . TYR A 1 254 ? -13.289 4.183 6.225 1.00 86.00 254 TYR A N 1
ATOM 2065 C CA . TYR A 1 254 ? -12.385 4.299 7.358 1.00 86.00 254 TYR A CA 1
ATOM 2066 C C . TYR A 1 254 ? -12.954 5.354 8.300 1.00 86.00 254 TYR A C 1
ATOM 2068 O O . TYR A 1 254 ? -13.295 6.449 7.846 1.00 86.00 254 TYR A O 1
ATOM 2076 N N . ASP A 1 255 ? -13.084 4.991 9.574 1.00 65.31 255 ASP A N 1
ATOM 2077 C CA . ASP A 1 255 ? -13.692 5.821 10.617 1.00 65.31 255 ASP A CA 1
ATOM 2078 C C . ASP A 1 255 ? -12.665 6.363 11.607 1.00 65.31 255 ASP A C 1
ATOM 2080 O O . ASP A 1 255 ? -11.711 5.613 11.931 1.00 65.31 255 ASP A O 1
#

Radius of gyration: 26.25 Å; Cα contacts (8 Å, |Δi|>4): 236; chains: 1; bounding box: 72×82×57 Å

pLDDT: mean 76.46, std 21.98, range [30.58, 97.56]